Protein AF-A0A9W4MKV6-F1 (afdb_monomer_lite)

Radius of gyration: 19.03 Å; chains: 1; bounding box: 41×44×47 Å

InterPro domains:
  IPR013126 Heat shock protein 70 family [PF00012] (89-182)
  IPR043129 ATPase, nucleotide binding domain [SSF53067] (17-159)

Sequence (195 aa):
MIRTRTRHSHQEPAGTSEKVPTLLSYRGSKLAWGHQVDHSGERPDTTIEGVKLLLDPSQTYRFKPARDAERLLQELNKTPVQAVGDFLERLVAHLMEILNRRFSTALQSMELQYILTVPAVWSDKAKDATMRAAHLANIPPSALTLLSEPEAAAIYAIHTVQPNSIKLNDCLIVCDAGGGTVVSYTCTPQGLMSV

Secondary structure (DSSP, 8-state):
-----------------S----EEEEETTEEEEGGGS--SSS-GGGEEE-GGGGG-TTS----HHHHHHHHHHHHTT--HHHHHHHHHHHHHHHHHHHHHHHHGGGGGGPPP-EEEEE-TT--HHHHHHHHHHHHHTT--GGGEEEEEHHHHHHHHIIIIISTTTSPTTPPEEEEEE-SS-EEEEEE--------

Foldseek 3Di:
DDDDDDDDDDDDDPDDDPDFAQKWFDDPPDIDGTPRDDPPPPPPLRMQHPLLVQLAPVDDFPDVSNVSNVVNCVVVVHGSLQSLLVRLLVVVVVVVVVCCVVQPPNVVVDDAAEEAEDAPPGDPSSVVSNLSSNVSSVDDPVRYDYDYPQVVVVVCCDVPVDDPPADQQDKDWDWDDDPGDTDIDIDGDHPDPDD

Organism: Penicillium olsonii (NCBI:txid99116)

Structure (mmCIF, N/CA/C/O backbone):
data_AF-A0A9W4MKV6-F1
#
_entry.id   AF-A0A9W4MKV6-F1
#
loop_
_atom_site.group_PDB
_atom_site.id
_atom_site.type_symbol
_atom_site.label_atom_id
_atom_site.label_alt_id
_atom_site.label_comp_id
_atom_site.label_asym_id
_atom_site.label_entity_id
_atom_site.label_seq_id
_atom_site.pdbx_PDB_ins_code
_atom_site.Cartn_x
_atom_site.Cartn_y
_atom_site.Cartn_z
_atom_site.occupancy
_atom_site.B_iso_or_equiv
_atom_site.auth_seq_id
_atom_site.auth_comp_id
_atom_site.auth_asym_id
_atom_site.auth_atom_id
_atom_site.pdbx_PDB_model_num
ATOM 1 N N . MET A 1 1 ? 17.857 7.814 -2.552 1.00 23.11 1 MET A N 1
ATOM 2 C CA . MET A 1 1 ? 18.394 9.156 -2.225 1.00 23.11 1 MET A CA 1
ATOM 3 C C . MET A 1 1 ? 17.890 9.554 -0.841 1.00 23.11 1 MET A C 1
ATOM 5 O O . MET A 1 1 ? 16.693 9.762 -0.678 1.00 23.11 1 MET A O 1
ATOM 9 N N . ILE A 1 2 ? 18.765 9.552 0.167 1.00 20.12 2 ILE A N 1
ATOM 10 C CA . ILE A 1 2 ? 18.427 9.952 1.542 1.00 20.12 2 ILE A CA 1
ATOM 11 C C . ILE A 1 2 ? 18.612 11.467 1.633 1.00 20.12 2 ILE A C 1
ATOM 13 O O . ILE A 1 2 ? 19.698 11.969 1.355 1.00 20.12 2 ILE A O 1
ATOM 17 N N . ARG A 1 3 ? 17.560 12.196 2.010 1.00 21.67 3 ARG A N 1
ATOM 18 C CA . ARG A 1 3 ? 17.649 13.605 2.405 1.00 21.67 3 ARG A CA 1
ATOM 19 C C . ARG A 1 3 ? 17.204 13.690 3.859 1.00 21.67 3 ARG A C 1
ATOM 21 O O . ARG A 1 3 ? 16.027 13.521 4.159 1.00 21.67 3 ARG A O 1
ATOM 28 N N . THR A 1 4 ? 18.150 13.907 4.762 1.00 27.00 4 THR A N 1
ATOM 29 C CA . THR A 1 4 ? 17.871 14.305 6.141 1.00 27.00 4 THR A CA 1
ATOM 30 C C . THR A 1 4 ? 17.501 15.789 6.125 1.00 27.00 4 THR A C 1
ATOM 32 O O . THR A 1 4 ? 18.271 16.618 5.645 1.00 27.00 4 THR A O 1
ATOM 35 N N . ARG A 1 5 ? 16.292 16.147 6.581 1.00 30.77 5 ARG A N 1
ATOM 36 C CA . ARG A 1 5 ? 15.890 17.556 6.736 1.00 30.77 5 ARG A CA 1
ATOM 37 C C . ARG A 1 5 ? 16.206 17.986 8.168 1.00 30.77 5 ARG A C 1
ATOM 39 O O . ARG A 1 5 ? 15.580 17.515 9.115 1.00 30.77 5 ARG A O 1
ATOM 46 N N . THR A 1 6 ? 17.193 18.860 8.318 1.00 30.66 6 THR A N 1
ATOM 47 C CA . THR A 1 6 ? 17.483 19.596 9.552 1.00 30.66 6 THR A CA 1
ATOM 48 C C . THR A 1 6 ? 16.321 20.553 9.836 1.00 30.66 6 THR A C 1
ATOM 50 O O . THR A 1 6 ? 15.865 21.259 8.935 1.00 30.66 6 THR A O 1
ATOM 53 N N . ARG A 1 7 ? 15.797 20.552 11.069 1.00 37.09 7 ARG A N 1
ATOM 54 C CA . ARG A 1 7 ? 14.697 21.433 11.492 1.00 37.09 7 ARG A CA 1
ATOM 55 C C . ARG A 1 7 ? 15.172 22.887 11.538 1.00 37.09 7 ARG A C 1
ATOM 57 O O . ARG A 1 7 ? 16.002 23.220 12.376 1.00 37.09 7 ARG A O 1
ATOM 64 N N . HIS A 1 8 ? 14.558 23.750 10.735 1.00 31.11 8 HIS A N 1
ATOM 65 C CA . HIS A 1 8 ? 14.429 25.168 11.057 1.00 31.11 8 HIS A CA 1
ATOM 66 C C . HIS A 1 8 ? 12.954 25.561 11.001 1.00 31.11 8 HIS A C 1
ATOM 68 O O . HIS A 1 8 ? 12.226 25.203 10.078 1.00 31.11 8 HIS A O 1
ATOM 74 N N . SER A 1 9 ? 12.524 26.243 12.057 1.00 39.22 9 SER A N 1
ATOM 75 C CA . SER A 1 9 ? 11.187 26.773 12.283 1.00 39.22 9 SER A CA 1
ATOM 76 C C . SER A 1 9 ? 10.898 27.921 11.318 1.00 39.22 9 SER A C 1
ATOM 78 O O . SER A 1 9 ? 11.164 29.078 11.626 1.00 39.22 9 SER A O 1
ATOM 80 N N . HIS A 1 10 ? 10.342 27.592 10.159 1.00 30.44 10 HIS A N 1
ATOM 81 C CA . HIS A 1 10 ? 9.557 28.509 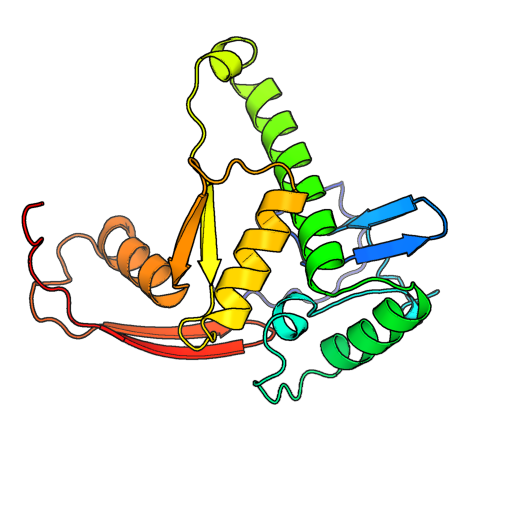9.345 1.00 30.44 10 HIS A CA 1
ATOM 82 C C . HIS A 1 10 ? 8.343 27.745 8.825 1.00 30.44 10 HIS A C 1
ATOM 84 O O . HIS A 1 10 ? 8.465 26.634 8.311 1.00 30.44 10 HIS A O 1
ATOM 90 N N . GLN A 1 11 ? 7.162 28.326 9.024 1.00 39.03 11 GLN A N 1
ATOM 91 C CA . GLN A 1 11 ? 5.905 27.807 8.509 1.00 39.03 11 GLN A CA 1
ATOM 92 C C . GLN A 1 11 ? 5.936 27.961 6.987 1.00 39.03 11 GLN A C 1
ATOM 94 O O . GLN A 1 11 ? 5.735 29.054 6.461 1.00 39.03 11 GLN A O 1
ATOM 99 N N . GLU A 1 12 ? 6.304 26.887 6.290 1.00 35.66 12 GLU A N 1
ATOM 100 C CA . GLU A 1 12 ? 6.308 26.863 4.832 1.00 35.66 12 GLU A CA 1
ATOM 101 C C . GLU A 1 12 ? 4.869 26.858 4.293 1.00 35.66 12 GLU A C 1
ATOM 103 O O . GLU A 1 12 ? 3.983 26.252 4.908 1.00 35.66 12 GLU A O 1
ATOM 108 N N . PRO A 1 13 ? 4.614 27.517 3.146 1.00 38.91 13 PRO A N 1
ATOM 109 C CA . PRO A 1 13 ? 3.345 27.375 2.438 1.00 38.91 13 PRO A CA 1
ATOM 110 C C . PRO A 1 13 ? 3.094 25.895 2.121 1.00 38.91 13 PRO A C 1
ATOM 112 O O . PRO A 1 13 ? 4.041 25.116 2.043 1.00 38.91 13 PRO A O 1
ATOM 115 N N . ALA A 1 14 ? 1.826 25.505 1.945 1.00 50.81 14 ALA A N 1
ATOM 116 C CA . ALA A 1 14 ? 1.421 24.127 1.663 1.00 50.81 14 ALA A CA 1
ATOM 117 C C . ALA A 1 14 ? 2.166 23.565 0.434 1.00 50.81 14 ALA A C 1
ATOM 119 O O . ALA A 1 14 ? 1.757 23.759 -0.709 1.00 50.81 14 ALA A O 1
ATOM 120 N N . GLY A 1 15 ? 3.301 22.914 0.682 1.00 52.44 15 GLY A N 1
ATOM 121 C CA . GLY A 1 15 ? 4.168 22.366 -0.346 1.00 52.44 15 GLY A CA 1
ATOM 122 C C . GLY A 1 15 ? 3.591 21.072 -0.900 1.00 52.44 15 GLY A C 1
ATOM 123 O O . GLY A 1 15 ? 3.076 20.234 -0.162 1.00 52.44 15 GLY A O 1
ATOM 124 N N . THR A 1 16 ? 3.700 20.883 -2.210 1.00 63.88 16 THR A N 1
ATOM 125 C CA . THR A 1 16 ? 3.458 19.583 -2.837 1.00 63.88 16 THR A CA 1
ATOM 126 C C . THR A 1 16 ? 4.647 18.669 -2.544 1.00 63.88 16 THR A C 1
ATOM 128 O O . THR A 1 16 ? 5.782 19.016 -2.869 1.00 63.88 16 THR A O 1
ATOM 131 N N . SER A 1 17 ? 4.404 17.511 -1.932 1.00 79.75 17 SER A N 1
ATOM 132 C CA . SER A 1 17 ? 5.420 16.476 -1.703 1.00 79.75 17 SER A CA 1
ATOM 133 C C . SER A 1 17 ? 5.192 15.309 -2.659 1.00 79.75 17 SER A C 1
ATOM 135 O O . SER A 1 17 ? 4.063 14.847 -2.804 1.00 79.75 17 SER A O 1
ATOM 137 N N . GLU A 1 18 ? 6.263 14.789 -3.260 1.00 83.38 18 GLU A N 1
ATOM 138 C CA . GLU A 1 18 ? 6.226 13.559 -4.072 1.00 83.38 18 GLU A CA 1
ATOM 139 C C . GLU A 1 18 ? 5.911 12.309 -3.235 1.00 83.38 18 GLU A C 1
ATOM 141 O O . GLU A 1 18 ? 5.535 11.270 -3.770 1.00 83.38 18 GLU A O 1
ATOM 146 N N . LYS A 1 19 ? 6.079 12.394 -1.909 1.00 87.44 19 LYS A N 1
ATOM 147 C CA . LYS A 1 19 ? 5.833 11.298 -0.969 1.00 87.44 19 LYS A CA 1
ATOM 148 C C . LYS A 1 19 ? 4.750 11.682 0.018 1.00 87.44 19 LYS A C 1
ATOM 150 O O . LYS A 1 19 ? 4.808 12.761 0.602 1.00 87.44 19 LYS A O 1
ATOM 155 N N . VAL A 1 20 ? 3.828 10.760 0.263 1.00 91.56 20 VAL A N 1
ATOM 156 C CA . VAL A 1 20 ? 2.848 10.848 1.347 1.00 91.56 20 VAL A CA 1
ATOM 157 C C . VAL A 1 20 ? 3.240 9.865 2.455 1.00 91.56 20 VAL A C 1
ATOM 159 O O . VAL A 1 20 ? 3.530 8.706 2.152 1.00 91.56 20 VAL A O 1
ATOM 162 N N . PRO A 1 21 ? 3.303 10.286 3.729 1.00 92.19 21 PRO A N 1
ATOM 163 C CA . PRO A 1 21 ? 3.583 9.357 4.814 1.00 92.19 21 PRO A CA 1
ATOM 164 C C . PRO A 1 21 ? 2.398 8.398 5.006 1.00 92.19 21 PRO A C 1
ATOM 166 O O . PRO A 1 21 ? 1.239 8.801 4.925 1.00 92.19 21 PRO A O 1
ATOM 169 N N . THR A 1 22 ? 2.668 7.118 5.260 1.00 93.19 22 THR A N 1
ATOM 170 C CA . THR A 1 22 ? 1.616 6.109 5.473 1.00 93.19 22 THR A CA 1
ATOM 171 C C . THR A 1 22 ? 1.100 6.176 6.905 1.00 93.19 22 THR A C 1
ATOM 173 O O . THR A 1 22 ? 1.481 5.379 7.762 1.00 93.19 22 THR A O 1
ATOM 176 N N . LEU A 1 23 ? 0.259 7.175 7.156 1.00 94.12 23 LEU A N 1
ATOM 177 C CA . LEU A 1 23 ? -0.271 7.500 8.473 1.00 94.12 23 LEU A CA 1
ATOM 178 C C . LEU A 1 23 ? -1.780 7.656 8.433 1.00 94.12 23 LEU A C 1
ATOM 180 O O . LEU A 1 23 ? -2.328 8.173 7.454 1.00 94.12 23 LEU A O 1
ATOM 184 N N . LEU A 1 24 ? -2.422 7.261 9.529 1.00 94.81 24 LEU A N 1
ATOM 185 C CA . LEU A 1 24 ? -3.852 7.428 9.760 1.00 94.81 24 LEU A CA 1
ATOM 186 C C . LEU A 1 24 ? -4.096 7.940 11.180 1.00 94.81 24 LEU A C 1
ATOM 188 O O . LEU A 1 24 ? -3.362 7.605 12.107 1.00 94.81 24 LEU A O 1
ATOM 192 N N . SER A 1 25 ? -5.163 8.708 11.361 1.00 93.62 25 SER A N 1
ATOM 193 C CA . SER A 1 25 ? -5.712 9.029 12.678 1.00 93.62 25 SER A CA 1
ATOM 194 C C . SER A 1 25 ? -7.232 9.057 12.592 1.00 93.62 25 SER A C 1
ATOM 196 O O . SER A 1 25 ? -7.805 9.683 11.695 1.00 93.62 25 SER A O 1
ATOM 198 N N . TYR A 1 26 ? -7.881 8.366 13.525 1.00 91.94 26 TYR A N 1
ATOM 199 C CA . TYR A 1 26 ? -9.334 8.289 13.623 1.00 91.94 26 TYR A CA 1
ATOM 200 C C . TYR A 1 26 ? -9.799 9.151 14.796 1.00 91.94 26 TYR A C 1
ATOM 202 O O . TYR A 1 26 ? -9.405 8.924 15.940 1.00 91.94 26 TYR A O 1
ATOM 210 N N . ARG A 1 27 ? -10.642 10.151 14.523 1.00 86.00 27 ARG A N 1
ATOM 211 C CA . ARG A 1 27 ? -11.252 11.015 15.546 1.00 86.00 27 ARG A CA 1
ATOM 212 C C . ARG A 1 27 ? -12.762 11.050 15.347 1.00 86.00 27 ARG A C 1
ATOM 214 O O . ARG A 1 27 ? -13.281 11.811 14.528 1.00 86.00 27 ARG A O 1
ATOM 221 N N . GLY A 1 28 ? -13.471 10.207 16.098 1.00 82.62 28 GLY A N 1
ATOM 222 C CA . GLY A 1 28 ? -14.897 9.971 15.874 1.00 82.62 28 GLY A CA 1
ATOM 223 C C . GLY A 1 28 ? -15.125 9.415 14.467 1.00 82.62 28 GLY A C 1
ATOM 224 O O . GLY A 1 28 ? -14.501 8.431 14.086 1.00 82.62 28 GLY A O 1
ATOM 225 N N . SER A 1 29 ? -15.969 10.074 13.673 1.00 81.50 29 SER A N 1
ATOM 226 C CA . SER A 1 29 ? -16.215 9.714 12.267 1.00 81.50 29 SER A CA 1
ATOM 227 C C . SER A 1 29 ? -15.204 10.303 11.276 1.00 81.50 29 SER A C 1
ATOM 229 O O . SER A 1 29 ? -15.282 10.022 10.080 1.00 81.50 29 SER A O 1
ATOM 231 N N . LYS A 1 30 ? -14.271 11.147 11.732 1.00 89.31 30 LYS A N 1
ATOM 232 C CA . LYS A 1 30 ? -13.292 11.801 10.858 1.00 89.31 30 LYS A CA 1
ATOM 233 C C . LYS A 1 30 ? -12.022 10.967 10.761 1.00 89.31 30 LYS A C 1
ATOM 235 O O . LYS A 1 30 ? -11.410 10.637 11.775 1.00 89.31 30 LYS A O 1
ATOM 240 N N . LEU A 1 31 ? -11.610 10.703 9.525 1.00 93.19 31 LEU A N 1
ATOM 241 C CA . LEU A 1 31 ? -10.330 10.091 9.193 1.00 93.19 31 LEU A CA 1
ATOM 242 C C . LEU A 1 31 ? -9.376 11.163 8.658 1.00 93.19 31 LEU A C 1
ATOM 244 O O . LEU A 1 31 ? -9.672 11.791 7.640 1.00 93.19 31 LEU A O 1
ATOM 248 N N . ALA A 1 32 ? -8.235 11.333 9.322 1.00 93.94 32 ALA A N 1
ATOM 249 C CA . ALA A 1 32 ? -7.085 12.063 8.796 1.00 93.94 32 ALA A CA 1
ATOM 250 C C . ALA A 1 32 ? -6.056 11.064 8.248 1.00 93.94 32 ALA A C 1
ATOM 252 O O . ALA A 1 32 ? -5.847 10.003 8.840 1.00 93.94 32 ALA A O 1
ATOM 253 N N . TRP A 1 33 ? -5.412 11.399 7.131 1.00 94.94 33 TRP A N 1
ATOM 254 C CA . TRP A 1 33 ? -4.431 10.538 6.467 1.00 94.94 33 TRP A CA 1
ATOM 255 C C . TRP A 1 33 ? -3.243 11.348 5.942 1.00 94.94 33 TRP A C 1
ATOM 257 O O . TRP A 1 33 ? -3.358 12.547 5.666 1.00 94.94 33 TRP A O 1
ATOM 267 N N . GLY A 1 34 ? -2.091 10.700 5.791 1.00 93.25 34 GLY A N 1
ATOM 268 C CA . GLY A 1 34 ? -0.907 11.349 5.234 1.00 93.25 34 GLY A CA 1
ATOM 269 C C . GLY A 1 34 ? -0.510 12.608 6.006 1.00 93.25 34 GLY A C 1
ATOM 270 O O . GLY A 1 34 ? -0.467 12.605 7.232 1.00 93.25 34 GLY A O 1
ATOM 271 N N . HIS A 1 35 ? -0.266 13.707 5.291 1.00 91.25 35 HIS A N 1
ATOM 272 C CA . HIS A 1 35 ? 0.112 14.995 5.891 1.00 91.25 35 HIS A CA 1
ATOM 273 C C . HIS A 1 35 ? -1.007 15.676 6.697 1.00 91.25 35 HIS A C 1
ATOM 275 O O . HIS A 1 35 ? -0.753 16.690 7.338 1.00 91.25 35 HIS A O 1
ATOM 281 N N . GLN A 1 36 ? -2.241 15.162 6.652 1.00 91.38 36 GLN A N 1
ATOM 282 C CA . GLN A 1 36 ? -3.343 15.678 7.470 1.00 91.38 36 GLN A CA 1
ATOM 283 C C . GLN A 1 36 ? -3.263 15.185 8.917 1.00 91.38 36 GLN A C 1
ATOM 285 O O . GLN A 1 36 ? -3.951 15.720 9.786 1.00 91.38 36 GLN A O 1
ATOM 290 N N . VAL A 1 37 ? -2.477 14.134 9.171 1.00 89.56 37 VAL A N 1
ATOM 291 C CA . VAL A 1 37 ? -2.268 13.616 10.519 1.00 89.56 37 VAL A CA 1
ATOM 292 C C . VAL A 1 37 ? -1.377 14.589 11.277 1.00 89.56 37 VAL A C 1
ATOM 294 O O . VAL A 1 37 ? -0.274 14.922 10.846 1.00 89.56 37 VAL A O 1
ATOM 297 N N . ASP A 1 38 ? -1.881 15.061 12.411 1.00 78.38 38 ASP A N 1
ATOM 298 C CA . ASP A 1 38 ? -1.157 15.999 13.249 1.00 78.38 38 ASP A CA 1
ATOM 299 C C . ASP A 1 38 ? 0.009 15.305 13.966 1.00 78.38 38 ASP A C 1
ATOM 301 O O . ASP A 1 38 ? -0.166 14.356 14.732 1.00 78.38 38 ASP A O 1
ATOM 305 N N . HIS A 1 39 ? 1.212 15.809 13.704 1.00 66.50 39 HIS A N 1
ATOM 306 C CA . HIS A 1 39 ? 2.461 15.368 14.316 1.00 66.50 39 HIS A CA 1
ATOM 307 C C . HIS A 1 39 ? 2.925 16.269 15.459 1.00 66.50 39 HIS A C 1
ATOM 309 O O . HIS A 1 39 ? 3.927 15.967 16.114 1.00 66.50 39 HIS A O 1
ATOM 315 N N . SER A 1 40 ? 2.238 17.388 15.690 1.00 57.69 40 SER A N 1
ATOM 316 C CA . SER A 1 40 ? 2.614 18.413 16.656 1.00 57.69 40 SER A CA 1
ATOM 317 C C . SER A 1 40 ? 2.206 18.037 18.085 1.00 57.69 40 SER A C 1
ATOM 319 O O . SER A 1 40 ? 1.555 18.788 18.786 1.00 57.69 40 SER A O 1
ATOM 321 N N . GLY A 1 41 ? 2.628 16.857 18.545 1.00 49.41 41 GLY A N 1
ATOM 322 C CA . GLY A 1 41 ? 2.871 16.553 19.962 1.00 49.41 41 GLY A CA 1
ATOM 323 C C . GLY A 1 41 ? 1.692 16.530 20.945 1.00 49.41 41 GLY A C 1
ATOM 324 O O . GLY A 1 41 ? 1.864 15.953 22.014 1.00 49.41 41 GLY A O 1
ATOM 325 N N . GLU A 1 42 ? 0.516 17.076 20.632 1.00 52.81 42 GLU A N 1
ATOM 326 C CA . GLU A 1 42 ? -0.579 17.138 21.607 1.00 52.81 42 GLU A CA 1
ATOM 327 C C . GLU A 1 42 ? -1.264 15.780 21.803 1.00 52.81 42 GLU A C 1
ATOM 329 O O . GLU A 1 42 ? -1.733 15.510 22.907 1.00 52.81 42 GLU A O 1
ATOM 334 N N . ARG A 1 43 ? -1.295 14.910 20.775 1.00 56.28 43 ARG A N 1
ATOM 335 C CA . ARG A 1 43 ? -1.866 13.541 20.843 1.00 56.28 43 ARG A CA 1
ATOM 336 C C . ARG A 1 43 ? -1.212 12.527 19.884 1.00 56.28 43 ARG A C 1
ATOM 338 O O . ARG A 1 43 ? -1.883 12.005 18.987 1.00 56.28 43 ARG A O 1
ATOM 345 N N . PRO A 1 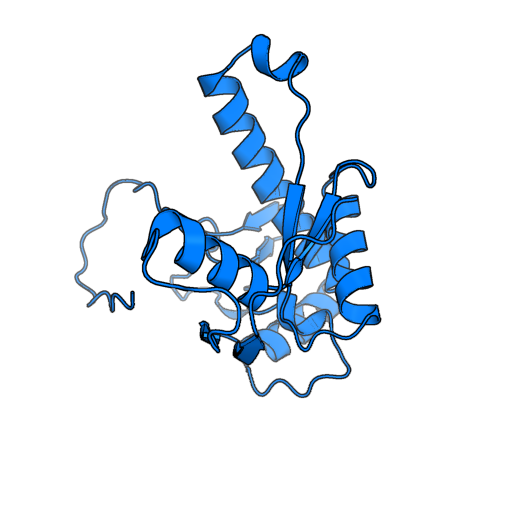44 ? 0.092 12.224 20.042 1.00 59.22 44 PRO A N 1
ATOM 346 C CA . PRO A 1 44 ? 0.759 11.159 19.284 1.00 59.22 44 PRO A CA 1
ATOM 347 C C . PRO A 1 44 ? 0.182 9.756 19.563 1.00 59.22 44 PRO A C 1
ATOM 349 O O . PRO A 1 44 ? 0.489 8.814 18.841 1.00 59.22 44 PRO A O 1
ATOM 352 N N . ASP A 1 45 ? -0.673 9.615 20.579 1.00 64.62 45 ASP A N 1
ATOM 353 C CA . ASP A 1 45 ? -1.327 8.378 21.012 1.00 64.62 45 ASP A CA 1
ATOM 354 C C . ASP A 1 45 ? -2.471 7.907 20.103 1.00 64.62 45 ASP A C 1
ATOM 356 O O . ASP A 1 45 ? -2.942 6.792 20.281 1.00 64.62 45 ASP A O 1
ATOM 360 N N . THR A 1 46 ?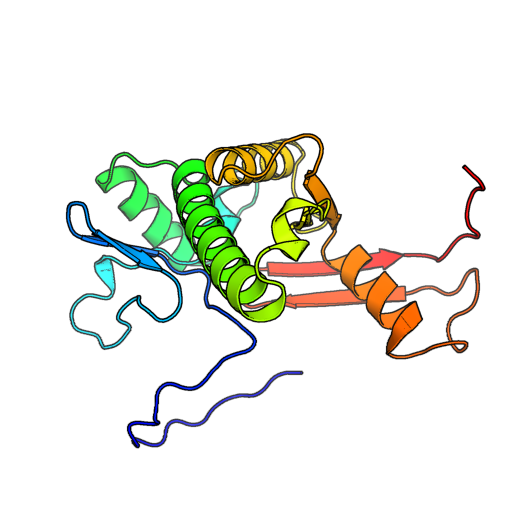 -2.905 8.706 19.125 1.00 80.44 46 THR A N 1
ATOM 361 C CA . THR A 1 46 ? -3.983 8.331 18.181 1.00 80.44 46 THR A CA 1
ATOM 362 C C . THR A 1 46 ? -3.492 8.071 16.756 1.00 80.44 46 THR A C 1
ATOM 364 O O . THR A 1 46 ? -4.299 7.864 15.844 1.00 80.44 46 THR A O 1
ATOM 367 N N . THR A 1 47 ? -2.175 8.109 16.548 1.00 90.50 47 THR A N 1
ATOM 368 C CA . THR A 1 47 ? -1.558 7.942 15.232 1.00 90.50 47 THR A CA 1
ATOM 369 C C . THR A 1 47 ? -1.283 6.472 14.950 1.00 90.50 47 THR A C 1
ATOM 371 O O . THR A 1 47 ? -0.608 5.785 15.712 1.00 90.50 47 THR A O 1
ATOM 374 N N . ILE A 1 48 ? -1.779 6.003 13.811 1.00 92.75 48 ILE A N 1
ATOM 375 C CA . ILE A 1 48 ? -1.522 4.669 13.277 1.00 92.75 48 ILE A CA 1
ATOM 376 C C . ILE A 1 48 ? -0.415 4.784 12.234 1.00 92.75 48 ILE A C 1
ATOM 378 O O . ILE A 1 48 ? -0.592 5.400 11.181 1.00 92.75 48 ILE A O 1
ATOM 382 N N . GLU A 1 49 ? 0.722 4.170 12.542 1.00 92.12 49 GLU A N 1
ATOM 383 C CA . GLU A 1 49 ? 1.926 4.131 11.715 1.00 92.12 49 GLU A CA 1
ATOM 384 C C . GLU A 1 49 ? 2.389 2.680 11.538 1.00 92.12 49 GLU A C 1
ATOM 386 O O . GLU A 1 49 ? 2.202 1.835 12.410 1.00 92.12 49 GLU A O 1
ATOM 391 N N . GLY A 1 50 ? 2.994 2.364 10.391 1.00 90.25 50 GLY A N 1
ATOM 392 C CA . GLY A 1 50 ? 3.529 1.022 10.142 1.00 90.25 50 GLY A CA 1
ATOM 393 C C . GLY A 1 50 ? 2.454 -0.049 9.932 1.00 90.25 50 GLY A C 1
ATOM 394 O O . GLY A 1 50 ? 2.761 -1.236 9.982 1.00 90.25 50 GLY A O 1
ATOM 395 N N . VAL A 1 51 ? 1.208 0.346 9.648 1.00 92.25 51 VAL A N 1
ATOM 396 C CA . VAL A 1 51 ? 0.065 -0.571 9.485 1.00 92.25 51 VAL A CA 1
ATOM 397 C C . VAL A 1 51 ? 0.261 -1.613 8.373 1.00 92.25 51 VAL A C 1
ATOM 399 O O . VAL A 1 51 ? -0.253 -2.721 8.482 1.00 92.25 51 VAL A O 1
ATOM 402 N N . LYS A 1 52 ? 1.073 -1.313 7.344 1.00 91.06 52 LYS A N 1
ATOM 403 C CA . LYS A 1 52 ? 1.466 -2.276 6.294 1.00 91.06 52 LYS A CA 1
ATOM 404 C C . LYS A 1 52 ? 2.156 -3.515 6.884 1.00 91.06 52 LYS A C 1
ATOM 406 O O . LYS A 1 52 ? 1.942 -4.617 6.392 1.00 91.06 52 LYS A O 1
ATOM 411 N N . LEU A 1 53 ? 2.939 -3.353 7.955 1.00 90.62 53 LEU A N 1
ATOM 412 C CA . LEU A 1 53 ? 3.627 -4.463 8.624 1.00 90.62 53 LEU A CA 1
ATOM 413 C C . LEU A 1 53 ? 2.636 -5.408 9.320 1.00 90.62 53 LEU A C 1
ATOM 415 O O . LEU A 1 53 ? 2.890 -6.598 9.432 1.00 90.62 53 LEU A O 1
ATOM 419 N N . LEU A 1 54 ? 1.465 -4.911 9.720 1.00 92.12 54 LEU A N 1
ATOM 420 C CA . LEU A 1 54 ? 0.432 -5.715 10.376 1.00 92.12 54 LEU A CA 1
ATOM 421 C C . LEU A 1 54 ? -0.362 -6.606 9.401 1.00 92.12 54 LEU A C 1
ATOM 423 O O . LEU A 1 54 ? -1.217 -7.377 9.834 1.00 92.12 54 LEU A O 1
ATOM 427 N N . LEU A 1 55 ? -0.105 -6.513 8.090 1.00 93.81 55 LEU A N 1
ATOM 428 C CA . LEU A 1 55 ? -0.718 -7.397 7.091 1.00 93.81 55 LEU A CA 1
ATOM 429 C C . LEU A 1 55 ? -0.094 -8.800 7.074 1.00 93.81 55 LEU A C 1
ATOM 431 O O . LEU A 1 55 ? -0.741 -9.739 6.607 1.00 93.81 55 LEU A O 1
ATOM 435 N N . ASP A 1 56 ? 1.126 -8.953 7.601 1.00 90.75 56 ASP A N 1
ATOM 436 C CA . ASP A 1 56 ? 1.809 -10.241 7.717 1.00 90.75 56 ASP A CA 1
ATOM 437 C C . ASP A 1 56 ? 2.107 -10.589 9.187 1.00 90.75 56 ASP A C 1
ATOM 439 O O . ASP A 1 56 ? 3.184 -10.279 9.696 1.00 90.75 56 ASP A O 1
ATOM 443 N N . PRO A 1 57 ? 1.184 -11.259 9.899 1.00 79.75 57 PRO A N 1
ATOM 444 C CA . PRO A 1 57 ? 1.393 -11.609 11.303 1.00 79.75 57 PRO A CA 1
ATOM 445 C C . PRO A 1 57 ? 2.452 -12.704 11.502 1.00 79.75 57 PRO A C 1
ATOM 447 O O . PRO A 1 57 ? 2.849 -12.958 12.636 1.00 79.75 57 PRO A O 1
ATOM 450 N N . SER A 1 58 ? 2.899 -13.379 10.433 1.00 80.38 58 SER A N 1
ATOM 451 C CA . SER A 1 58 ? 3.961 -14.390 10.529 1.00 80.38 58 SER A CA 1
ATOM 452 C C . SER A 1 58 ? 5.351 -13.768 10.697 1.00 80.38 58 SER A C 1
ATOM 454 O O . SER A 1 58 ? 6.298 -14.445 11.097 1.00 80.38 58 SER A O 1
ATOM 456 N N . GLN A 1 59 ? 5.473 -12.471 10.418 1.00 75.31 59 GLN A N 1
ATOM 457 C CA . GLN A 1 59 ? 6.727 -11.741 10.455 1.00 75.31 59 GLN A CA 1
ATOM 458 C C . GLN A 1 59 ? 6.909 -11.061 11.815 1.00 75.31 59 GLN A C 1
ATOM 460 O O . GLN A 1 59 ? 6.059 -10.313 12.298 1.00 75.31 59 GLN A O 1
ATOM 465 N N . THR A 1 60 ? 8.059 -11.290 12.448 1.00 68.19 60 THR A N 1
ATOM 466 C CA . THR A 1 60 ? 8.388 -10.652 13.725 1.00 68.19 60 THR A CA 1
ATOM 467 C C . THR A 1 60 ? 8.978 -9.265 13.481 1.00 68.19 60 THR A C 1
ATOM 469 O O . THR A 1 60 ? 10.196 -9.105 13.362 1.00 68.19 60 THR A O 1
ATOM 472 N N . TYR A 1 61 ? 8.136 -8.237 13.413 1.00 68.19 61 TYR A N 1
ATOM 473 C CA . TYR A 1 61 ? 8.611 -6.861 13.277 1.00 68.19 61 TYR A CA 1
ATOM 474 C C . TYR A 1 61 ? 8.971 -6.260 14.643 1.00 68.19 61 TYR A C 1
ATOM 476 O O . TYR A 1 61 ? 8.148 -6.189 15.553 1.00 68.19 61 TYR A O 1
ATOM 484 N N . ARG A 1 62 ? 10.202 -5.751 14.789 1.00 69.88 62 ARG A N 1
ATOM 485 C CA . ARG A 1 62 ? 10.644 -4.996 15.985 1.00 69.88 62 ARG A CA 1
ATOM 486 C C . ARG A 1 62 ? 10.307 -3.500 15.912 1.00 69.88 62 ARG A C 1
ATOM 488 O O . ARG A 1 62 ? 10.877 -2.694 16.642 1.00 69.88 62 ARG A O 1
ATOM 495 N N . PHE A 1 63 ? 9.393 -3.117 15.025 1.00 80.12 63 PHE A N 1
ATOM 496 C CA . PHE A 1 63 ? 9.025 -1.725 14.804 1.00 80.12 63 PHE A CA 1
ATOM 497 C C . PHE A 1 63 ? 7.948 -1.296 15.808 1.00 80.12 63 PHE A C 1
ATOM 499 O O . PHE A 1 63 ? 6.784 -1.675 15.683 1.00 80.12 63 PHE A O 1
ATOM 506 N N . LYS A 1 64 ? 8.341 -0.521 16.830 1.00 83.44 64 LYS A N 1
ATOM 507 C CA . LYS A 1 64 ? 7.437 -0.078 17.908 1.00 83.44 64 LYS A CA 1
ATOM 508 C C . LYS A 1 64 ? 6.152 0.594 17.385 1.00 83.44 64 LYS A C 1
ATOM 510 O O . LYS A 1 64 ? 5.094 0.206 17.878 1.00 83.44 64 LYS A O 1
ATOM 515 N N . PRO A 1 65 ? 6.191 1.505 16.390 1.00 87.00 65 PRO A N 1
ATOM 516 C CA . PRO A 1 65 ? 4.972 2.165 15.922 1.00 87.00 65 PRO A CA 1
ATOM 517 C C . PRO A 1 65 ? 3.917 1.198 15.369 1.00 87.00 65 PRO A C 1
ATOM 519 O O . PRO A 1 65 ? 2.738 1.387 15.638 1.00 87.00 65 PRO A O 1
ATOM 522 N N . ALA A 1 66 ? 4.319 0.107 14.702 1.00 87.50 66 ALA A N 1
ATOM 523 C CA . ALA A 1 66 ? 3.366 -0.905 14.235 1.00 87.50 66 ALA A CA 1
ATOM 524 C C . ALA A 1 66 ? 2.671 -1.632 15.399 1.00 87.50 66 ALA A C 1
ATOM 526 O O . ALA A 1 66 ? 1.473 -1.888 15.337 1.00 87.50 66 ALA A O 1
ATOM 527 N N . ARG A 1 67 ? 3.389 -1.914 16.493 1.00 86.94 67 ARG A N 1
ATOM 528 C CA . ARG A 1 67 ? 2.789 -2.511 17.700 1.00 86.94 67 ARG A CA 1
ATOM 529 C C . ARG A 1 67 ? 1.812 -1.563 18.390 1.00 86.94 67 ARG A C 1
ATOM 531 O O . ARG A 1 67 ? 0.761 -1.994 18.855 1.00 86.94 67 ARG A O 1
ATOM 538 N N . ASP A 1 68 ? 2.158 -0.279 18.467 1.00 89.25 68 ASP A N 1
ATOM 539 C CA . ASP A 1 68 ? 1.256 0.731 19.023 1.00 89.25 68 ASP A CA 1
ATOM 540 C C . ASP A 1 68 ? -0.002 0.859 18.145 1.00 89.25 68 ASP A C 1
ATOM 542 O O . ASP A 1 68 ? -1.115 0.878 18.667 1.00 89.25 68 ASP A O 1
ATOM 546 N N . ALA A 1 69 ? 0.170 0.856 16.819 1.00 91.00 69 ALA A N 1
ATOM 547 C CA . ALA A 1 69 ? -0.922 0.861 15.853 1.00 91.00 69 ALA A CA 1
ATOM 548 C C . ALA A 1 69 ? -1.845 -0.358 15.992 1.00 91.00 69 ALA A C 1
ATOM 550 O O . ALA A 1 69 ? -3.060 -0.197 15.919 1.00 91.00 69 ALA A O 1
ATOM 551 N N . GLU A 1 70 ? -1.305 -1.557 16.222 1.00 91.50 70 GLU A N 1
ATOM 552 C CA . GLU A 1 70 ? -2.109 -2.767 16.437 1.00 91.50 70 GLU A CA 1
ATOM 553 C C . GLU A 1 70 ? -3.050 -2.617 17.640 1.00 91.50 70 GLU A C 1
ATOM 555 O O . GLU A 1 70 ? -4.247 -2.882 17.519 1.00 91.50 70 GLU A O 1
ATOM 560 N N . ARG A 1 71 ? -2.540 -2.113 18.772 1.00 91.44 71 ARG A N 1
ATOM 561 C CA . ARG A 1 71 ? -3.358 -1.832 19.964 1.00 91.44 71 ARG A CA 1
ATOM 562 C C . ARG A 1 71 ? -4.452 -0.802 19.669 1.00 91.44 71 ARG A C 1
ATOM 564 O O . ARG A 1 71 ? -5.605 -1.015 20.029 1.00 91.44 71 ARG A O 1
ATOM 571 N N . LEU A 1 72 ? -4.108 0.296 18.997 1.00 92.31 72 LEU A N 1
ATOM 572 C CA . LEU A 1 72 ? -5.078 1.346 18.661 1.00 92.31 72 LEU A CA 1
ATOM 573 C C . LEU A 1 72 ? -6.178 0.836 17.727 1.00 92.31 72 LEU A C 1
ATOM 575 O O . LEU A 1 72 ? -7.347 1.166 17.897 1.00 92.31 72 LEU A O 1
ATOM 579 N N . LEU A 1 73 ? -5.820 0.001 16.754 1.00 94.00 73 LEU A N 1
ATOM 580 C CA . LEU A 1 73 ? -6.782 -0.628 15.857 1.00 94.00 73 LEU A CA 1
ATOM 581 C C . LEU A 1 73 ? -7.745 -1.555 16.610 1.00 94.00 73 LEU A C 1
ATOM 583 O O . LEU A 1 73 ? -8.942 -1.533 16.326 1.00 94.00 73 LEU A O 1
ATOM 587 N N . GLN A 1 74 ? -7.261 -2.301 17.608 1.00 94.00 74 GLN A N 1
ATOM 588 C CA . GLN A 1 74 ? -8.115 -3.114 18.480 1.00 94.00 74 GLN A CA 1
ATOM 589 C C . GLN A 1 74 ? -9.103 -2.253 19.282 1.00 94.00 74 GLN A C 1
ATOM 591 O O . GLN A 1 74 ? -10.290 -2.569 19.313 1.00 94.00 74 GLN A O 1
ATOM 596 N N . GLU A 1 75 ? -8.647 -1.140 19.867 1.00 93.12 75 GLU A N 1
ATOM 597 C CA . GLU A 1 75 ? -9.506 -0.185 20.596 1.00 93.12 75 GLU A CA 1
ATOM 598 C C . GLU A 1 75 ? -10.582 0.441 19.693 1.00 93.12 75 GLU A C 1
ATOM 600 O O . GLU A 1 75 ? -11.699 0.707 20.135 1.00 93.12 75 GLU A O 1
ATOM 605 N N . LEU A 1 76 ? -10.266 0.625 18.409 1.00 92.50 76 LEU A N 1
ATOM 606 C CA . LEU A 1 76 ? -11.183 1.124 17.382 1.00 92.50 76 LEU A CA 1
ATOM 607 C C . LEU A 1 76 ? -12.059 0.027 16.748 1.00 92.50 76 LEU A C 1
ATOM 609 O O . LEU A 1 76 ? -12.846 0.333 15.851 1.00 92.50 76 LEU A O 1
ATOM 613 N N . ASN A 1 77 ? -11.922 -1.237 17.171 1.00 95.12 77 ASN A N 1
ATOM 614 C CA . ASN A 1 77 ? -12.555 -2.406 16.551 1.00 95.12 77 ASN A CA 1
ATOM 615 C C . ASN A 1 77 ? -12.340 -2.466 15.023 1.00 95.12 77 ASN A C 1
ATOM 617 O O . ASN A 1 77 ? -13.264 -2.717 14.244 1.00 95.12 77 ASN A O 1
ATOM 621 N N . LYS A 1 78 ? -11.108 -2.188 14.587 1.00 95.38 78 LYS A N 1
ATOM 622 C CA . LYS A 1 78 ? -10.717 -2.109 13.178 1.00 95.38 78 LYS A CA 1
ATOM 623 C C . LYS A 1 78 ? -9.558 -3.053 12.897 1.00 95.38 78 LYS A C 1
ATOM 625 O O . LYS A 1 78 ? -8.659 -3.233 13.709 1.00 95.38 78 LYS A O 1
ATOM 630 N N . THR A 1 79 ? -9.563 -3.668 11.725 1.00 96.94 79 THR A N 1
ATOM 631 C CA . THR A 1 79 ? -8.492 -4.575 11.292 1.00 96.94 79 THR A CA 1
ATOM 632 C C . THR A 1 79 ? -7.397 -3.821 10.528 1.00 96.94 79 THR A C 1
ATOM 634 O O . THR A 1 79 ? -7.681 -2.788 9.910 1.00 96.94 79 THR A O 1
ATOM 637 N N . PRO A 1 80 ? -6.159 -4.351 10.466 1.00 96.38 80 PRO A N 1
ATOM 638 C CA . PRO A 1 80 ? -5.112 -3.805 9.602 1.00 96.38 80 PRO A CA 1
ATOM 639 C C . PRO A 1 80 ? -5.532 -3.673 8.134 1.00 96.38 80 PRO A C 1
ATOM 641 O O . PRO A 1 80 ? -5.260 -2.653 7.509 1.00 96.38 80 PRO A O 1
ATOM 644 N N . VAL A 1 81 ? -6.259 -4.663 7.599 1.00 98.19 81 VAL A N 1
ATOM 645 C CA . VAL A 1 81 ? -6.775 -4.647 6.217 1.00 98.19 81 VAL A CA 1
ATOM 646 C C . VAL A 1 81 ? -7.727 -3.473 6.000 1.00 98.19 81 VAL A C 1
ATOM 648 O O . VAL A 1 81 ? -7.595 -2.763 5.009 1.00 98.19 81 VAL A O 1
ATOM 651 N N . GLN A 1 82 ? -8.648 -3.224 6.936 1.00 98.12 82 GLN A N 1
ATOM 652 C CA . GLN A 1 82 ? -9.544 -2.068 6.858 1.00 98.12 82 GLN A CA 1
ATOM 653 C C . GLN A 1 82 ? -8.776 -0.751 6.959 1.00 98.12 82 GLN A C 1
ATOM 655 O O . GLN A 1 82 ? -9.114 0.201 6.276 1.00 98.12 82 GLN A O 1
ATOM 660 N N . ALA A 1 83 ? -7.768 -0.651 7.824 1.00 97.44 83 ALA A N 1
ATOM 661 C CA . ALA A 1 83 ? -6.985 0.575 7.942 1.00 97.44 83 ALA A CA 1
ATOM 662 C C . ALA A 1 83 ? -6.151 0.858 6.682 1.00 97.44 83 ALA A C 1
ATOM 664 O O . ALA A 1 83 ? -6.132 1.988 6.202 1.00 97.44 83 ALA A O 1
ATOM 665 N N . VAL A 1 84 ? -5.517 -0.162 6.099 1.00 98.12 84 VAL A N 1
ATOM 666 C CA . VAL A 1 84 ? -4.832 -0.028 4.804 1.00 98.12 84 VAL A CA 1
ATOM 667 C C . VAL A 1 84 ? -5.831 0.313 3.695 1.00 98.12 84 VAL A C 1
ATOM 669 O O . VAL A 1 84 ? -5.524 1.161 2.863 1.00 98.12 84 VAL A O 1
ATOM 672 N N . GLY A 1 85 ? -7.026 -0.282 3.712 1.00 98.38 85 GLY A N 1
ATOM 673 C CA . GLY A 1 85 ? -8.098 0.028 2.766 1.00 98.38 85 GLY A CA 1
ATOM 674 C C . GLY A 1 85 ? -8.517 1.494 2.818 1.00 98.38 85 GLY A C 1
ATOM 675 O O . GLY A 1 85 ? -8.481 2.163 1.794 1.00 98.38 85 GLY A O 1
ATOM 676 N N . ASP A 1 86 ? -8.782 2.031 4.009 1.00 97.88 86 ASP A N 1
ATOM 677 C CA . ASP A 1 86 ? -9.080 3.456 4.198 1.00 97.88 86 ASP A CA 1
ATOM 678 C C . ASP A 1 86 ? -7.958 4.366 3.668 1.00 97.88 86 ASP A C 1
ATOM 680 O O . ASP A 1 86 ? -8.222 5.398 3.050 1.00 97.88 86 ASP A O 1
ATOM 684 N N . PHE A 1 87 ? -6.689 4.006 3.901 1.00 97.88 87 PHE A N 1
ATOM 685 C CA . PHE A 1 87 ? -5.560 4.776 3.372 1.00 97.88 87 PHE A CA 1
ATOM 686 C C . PHE A 1 87 ? -5.539 4.761 1.839 1.00 97.88 87 PHE A C 1
ATOM 688 O O . PHE A 1 87 ? -5.381 5.810 1.212 1.00 97.88 87 PHE A O 1
ATOM 695 N N . LEU A 1 88 ? -5.704 3.580 1.237 1.00 98.25 88 LEU A N 1
ATOM 696 C CA . LEU A 1 88 ? -5.739 3.415 -0.214 1.00 98.25 88 LEU A CA 1
ATOM 697 C C . LEU A 1 88 ? -6.939 4.140 -0.832 1.00 98.25 88 LEU A C 1
ATOM 699 O O . LEU A 1 88 ? -6.777 4.769 -1.871 1.00 98.25 88 LEU A O 1
ATOM 703 N N . GLU A 1 89 ? -8.101 4.134 -0.180 1.00 98.06 89 GLU A N 1
ATOM 704 C CA . GLU A 1 89 ? -9.293 4.852 -0.639 1.00 98.06 89 GLU A CA 1
ATOM 705 C C . GLU A 1 89 ? -9.013 6.355 -0.727 1.00 98.06 89 GLU A C 1
ATOM 707 O O . GLU A 1 89 ? -9.278 6.991 -1.749 1.00 98.06 89 GLU A O 1
ATOM 712 N N . ARG A 1 90 ? -8.397 6.927 0.316 1.00 97.69 90 ARG A N 1
ATOM 713 C CA . ARG A 1 90 ? -8.002 8.341 0.324 1.00 97.69 90 ARG A CA 1
ATOM 714 C C . ARG A 1 90 ? -6.959 8.658 -0.746 1.00 97.69 90 ARG A C 1
ATOM 716 O O . ARG A 1 90 ? -7.059 9.697 -1.401 1.00 97.69 90 ARG A O 1
ATOM 723 N N . LEU A 1 91 ? -5.994 7.761 -0.948 1.00 96.44 91 LEU A N 1
ATOM 724 C CA . LEU A 1 91 ? -4.965 7.906 -1.974 1.00 96.44 91 LEU A CA 1
ATOM 725 C C . LEU A 1 91 ? -5.562 7.875 -3.388 1.00 96.44 91 LEU A C 1
ATOM 727 O O . LEU A 1 91 ? -5.249 8.746 -4.199 1.00 96.44 91 LEU A O 1
ATOM 731 N N . VAL A 1 92 ? -6.443 6.913 -3.672 1.00 96.25 92 VAL A N 1
ATOM 732 C CA . VAL A 1 92 ? -7.135 6.788 -4.962 1.00 96.25 92 VAL A CA 1
ATOM 733 C C . VAL A 1 92 ? -8.048 7.985 -5.196 1.00 96.25 92 VAL A C 1
ATOM 735 O O . VAL A 1 92 ? -8.009 8.563 -6.277 1.00 96.25 92 VAL A O 1
ATOM 738 N N . ALA A 1 93 ? -8.809 8.427 -4.192 1.00 96.31 93 ALA A N 1
ATOM 739 C CA . ALA A 1 93 ? -9.649 9.617 -4.312 1.00 96.31 93 ALA A CA 1
ATOM 740 C C . ALA A 1 93 ? -8.824 10.866 -4.668 1.00 96.31 93 ALA A C 1
ATOM 742 O O . ALA A 1 93 ? -9.200 11.624 -5.565 1.00 96.31 93 ALA A O 1
ATOM 743 N N . HIS A 1 94 ? -7.668 11.052 -4.023 1.00 95.06 94 HIS A N 1
ATOM 744 C CA . HIS A 1 94 ? -6.764 12.158 -4.334 1.00 95.06 94 HIS A CA 1
ATOM 745 C C . HIS A 1 94 ? -6.153 12.045 -5.741 1.00 95.06 94 HIS A C 1
ATOM 747 O O . HIS A 1 94 ? -6.091 13.035 -6.472 1.00 95.06 94 HIS A O 1
ATOM 753 N N . LEU A 1 95 ? -5.753 10.838 -6.155 1.00 93.75 95 LEU A N 1
ATOM 754 C CA . LEU A 1 95 ? -5.294 10.569 -7.519 1.00 93.75 95 LEU A CA 1
ATOM 755 C C . LEU A 1 95 ? -6.375 10.936 -8.544 1.00 93.75 95 LEU A C 1
ATOM 757 O O . LEU A 1 95 ? -6.091 11.657 -9.498 1.00 93.75 95 LEU A O 1
ATOM 761 N N . MET A 1 96 ? -7.613 10.486 -8.334 1.00 94.56 96 MET A N 1
ATOM 762 C CA . MET A 1 96 ? -8.730 10.759 -9.239 1.00 94.56 96 MET A CA 1
ATOM 763 C C . MET A 1 96 ? -9.044 12.252 -9.330 1.00 94.56 96 MET A C 1
ATOM 765 O O . MET A 1 96 ? -9.331 12.745 -10.418 1.00 94.56 96 MET A O 1
ATOM 769 N N . GLU A 1 97 ? -8.922 12.998 -8.231 1.00 94.81 97 GLU A N 1
ATOM 770 C CA . GLU A 1 97 ? -9.048 14.456 -8.251 1.00 94.81 97 GLU A CA 1
ATOM 771 C C . GLU A 1 97 ? -7.984 15.109 -9.151 1.00 94.81 97 GLU A C 1
ATOM 773 O O . GLU A 1 97 ? -8.312 15.959 -9.985 1.00 94.81 97 GLU A O 1
ATOM 778 N N . ILE A 1 98 ? -6.720 14.692 -9.032 1.00 93.44 98 ILE A N 1
ATOM 779 C CA . ILE A 1 98 ? -5.619 15.201 -9.865 1.00 93.44 98 ILE A CA 1
ATOM 780 C C . ILE A 1 98 ? -5.839 14.840 -11.339 1.00 93.44 98 ILE A C 1
ATOM 782 O O . ILE A 1 98 ? -5.710 15.703 -12.213 1.00 93.44 98 ILE A O 1
ATOM 786 N N . LEU A 1 99 ? -6.186 13.584 -11.625 1.00 93.94 99 LEU A N 1
ATOM 787 C CA . LEU A 1 99 ? -6.436 13.118 -12.988 1.00 93.94 99 LEU A CA 1
ATOM 788 C C . LEU A 1 99 ? -7.621 13.853 -13.615 1.00 93.94 99 LEU A C 1
ATOM 790 O O . LEU A 1 99 ? -7.520 14.298 -14.756 1.00 93.94 99 LEU A O 1
ATOM 794 N N . ASN A 1 100 ? -8.706 14.061 -12.869 1.00 94.56 100 ASN A N 1
ATOM 795 C CA . ASN A 1 100 ? -9.875 14.779 -13.367 1.00 94.56 100 ASN A CA 1
ATOM 796 C C . ASN A 1 100 ? -9.547 16.247 -13.678 1.00 94.56 100 ASN A C 1
ATOM 798 O O . ASN A 1 100 ? -9.965 16.770 -14.709 1.00 94.56 100 ASN A O 1
ATOM 802 N N . ARG A 1 101 ? -8.726 16.908 -12.852 1.00 94.50 101 ARG A N 1
ATOM 803 C CA . ARG A 1 101 ? -8.237 18.268 -13.147 1.00 94.50 101 ARG A CA 1
ATOM 804 C C . ARG A 1 101 ? -7.381 18.320 -14.416 1.00 94.50 101 ARG A C 1
ATOM 806 O O . ARG A 1 101 ? -7.434 19.310 -15.135 1.00 94.50 101 ARG A O 1
ATOM 813 N N . ARG A 1 102 ? -6.592 17.276 -14.689 1.00 94.31 102 ARG A N 1
ATOM 814 C CA . ARG A 1 102 ? -5.655 17.238 -15.825 1.00 94.31 102 ARG A CA 1
ATOM 815 C C . ARG A 1 102 ? -6.297 16.795 -17.140 1.00 94.31 102 ARG A C 1
ATOM 817 O O . ARG A 1 102 ? -5.919 17.305 -18.189 1.00 94.31 102 ARG A O 1
ATOM 824 N N . PHE A 1 103 ? -7.227 15.847 -17.086 1.00 93.31 103 PHE A N 1
ATOM 825 C CA . PHE A 1 103 ? -7.793 15.182 -18.263 1.00 93.31 103 PHE A CA 1
ATOM 826 C C . PHE A 1 103 ? -9.299 15.422 -18.439 1.00 93.31 103 PHE A C 1
ATOM 828 O O . PHE A 1 103 ? -9.829 15.163 -19.517 1.00 93.31 103 PHE A O 1
ATOM 835 N N . SER A 1 104 ? -9.988 15.951 -17.421 1.00 92.88 104 SER A N 1
ATOM 836 C CA . SER A 1 104 ? -11.421 16.275 -17.459 1.00 92.88 104 SER A CA 1
ATOM 837 C C . SER A 1 104 ? -12.256 15.109 -18.011 1.00 92.88 104 SER A C 1
ATOM 839 O O . SER A 1 104 ? -12.139 13.986 -17.526 1.00 92.88 104 SER A O 1
ATOM 841 N N . THR A 1 105 ? -13.078 15.338 -19.038 1.00 90.56 105 THR A N 1
ATOM 842 C CA . THR A 1 105 ? -13.957 14.316 -19.625 1.00 90.56 105 THR A CA 1
ATOM 843 C C . THR A 1 105 ? -13.200 13.150 -20.260 1.00 90.56 105 THR A C 1
ATOM 845 O O . THR A 1 105 ? -13.724 12.040 -20.265 1.00 90.56 105 THR A O 1
ATOM 848 N N . ALA A 1 106 ? -11.961 13.348 -20.728 1.00 91.31 106 ALA A N 1
ATOM 849 C CA . ALA A 1 106 ? -11.169 12.275 -21.334 1.00 91.31 106 ALA A CA 1
ATOM 850 C C 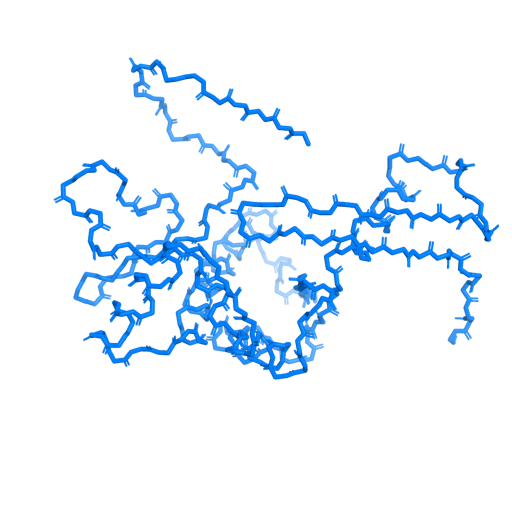. ALA A 1 106 ? -10.843 11.148 -20.338 1.00 91.31 106 ALA A C 1
ATOM 852 O O . ALA A 1 106 ? -10.675 10.000 -20.750 1.00 91.31 106 ALA A O 1
ATOM 853 N N . LEU A 1 107 ? -10.824 11.445 -19.031 1.00 90.75 107 LEU A N 1
ATOM 854 C CA . LEU A 1 107 ? -10.610 10.442 -17.985 1.00 90.75 107 LEU A CA 1
ATOM 855 C C . LEU A 1 107 ? -11.670 9.331 -18.019 1.00 90.75 107 LEU A C 1
ATOM 857 O O . LEU A 1 107 ? -11.356 8.187 -17.721 1.00 90.75 107 LEU A O 1
ATOM 861 N N . GLN A 1 108 ? -12.905 9.643 -18.425 1.00 87.44 108 GLN A N 1
ATOM 862 C CA . GLN A 1 108 ? -14.006 8.671 -18.469 1.00 87.44 108 GLN A CA 1
ATOM 863 C C . GLN A 1 108 ? -13.799 7.579 -19.527 1.00 87.44 108 GLN A C 1
ATOM 865 O O . GLN A 1 108 ? -14.374 6.503 -19.415 1.00 87.44 108 GLN A O 1
ATOM 870 N N . SER A 1 109 ? -12.985 7.857 -20.548 1.00 90.88 109 SER A N 1
ATOM 871 C CA . SER A 1 109 ? -12.624 6.897 -21.597 1.00 90.88 109 SER A CA 1
ATOM 872 C C . SER A 1 109 ? -11.300 6.173 -21.343 1.00 90.88 109 SER A C 1
ATOM 874 O O . SER A 1 109 ? -10.906 5.336 -22.151 1.00 90.88 109 SER A O 1
ATOM 876 N N . MET A 1 110 ? -10.586 6.509 -20.264 1.00 91.56 110 MET A N 1
ATOM 877 C CA . MET A 1 110 ? -9.301 5.893 -19.945 1.00 91.56 110 MET A CA 1
ATOM 878 C C . MET A 1 110 ? -9.498 4.618 -19.135 1.00 91.56 110 MET A C 1
ATOM 880 O O . MET A 1 110 ? -10.224 4.598 -18.143 1.00 91.56 110 MET A O 1
ATOM 884 N N . GLU A 1 111 ? -8.778 3.572 -19.520 1.00 91.50 111 GLU A N 1
ATOM 885 C CA . GLU A 1 111 ? -8.625 2.390 -18.686 1.00 91.50 111 GLU A CA 1
ATOM 886 C C . GLU A 1 111 ? -7.516 2.641 -17.658 1.00 91.50 111 GLU A C 1
ATOM 888 O O . GLU A 1 111 ? -6.363 2.895 -18.013 1.00 91.50 111 GLU A O 1
ATOM 893 N N . LEU A 1 112 ? -7.869 2.606 -16.373 1.00 93.62 112 LEU A N 1
ATOM 894 C CA . LEU A 1 112 ? -6.913 2.754 -15.280 1.00 93.62 112 LEU A CA 1
ATOM 895 C C . LEU A 1 112 ? -6.459 1.379 -14.806 1.00 93.62 112 LEU A C 1
ATOM 897 O O . LEU A 1 112 ? -7.282 0.552 -14.428 1.00 93.62 112 LEU A O 1
ATOM 901 N N . GLN A 1 113 ? -5.145 1.175 -14.783 1.00 96.31 113 GLN A N 1
ATOM 902 C CA . GLN A 1 113 ? -4.495 -0.016 -14.244 1.00 96.31 113 GLN A CA 1
ATOM 903 C C . GLN A 1 113 ? -3.683 0.374 -13.005 1.00 96.31 113 GLN A C 1
ATOM 905 O O . GLN A 1 113 ? -2.943 1.362 -13.011 1.00 96.31 113 GLN A O 1
ATOM 910 N N . TYR A 1 114 ? -3.828 -0.399 -11.933 1.00 96.88 114 TYR A N 1
ATOM 911 C CA . TYR A 1 114 ? -3.207 -0.172 -10.635 1.00 96.88 114 TYR A CA 1
ATOM 912 C C . TYR A 1 114 ? -2.176 -1.263 -10.365 1.00 96.88 114 TYR A C 1
ATOM 914 O O . TYR A 1 114 ? -2.496 -2.449 -10.305 1.00 96.88 114 TYR A O 1
ATOM 922 N N . ILE A 1 115 ? -0.930 -0.849 -10.147 1.00 97.12 115 ILE A N 1
ATOM 923 C CA . ILE A 1 115 ? 0.151 -1.742 -9.734 1.00 97.12 115 ILE A CA 1
ATOM 924 C C . ILE A 1 115 ? 0.546 -1.366 -8.310 1.00 97.12 115 ILE A C 1
ATOM 926 O O . ILE A 1 115 ? 1.049 -0.266 -8.075 1.00 97.12 115 ILE A O 1
ATOM 930 N N . LEU A 1 116 ? 0.307 -2.265 -7.355 1.00 97.00 116 LEU A N 1
ATOM 931 C CA . LEU A 1 116 ? 0.720 -2.074 -5.964 1.00 97.00 116 LEU A CA 1
ATOM 932 C C . LEU A 1 116 ? 1.986 -2.872 -5.677 1.00 97.00 116 LEU A C 1
ATOM 934 O O . LEU A 1 116 ? 2.046 -4.075 -5.935 1.00 97.00 116 LEU A O 1
ATOM 938 N N . THR A 1 117 ? 2.991 -2.205 -5.109 1.00 95.62 117 THR A N 1
ATOM 939 C CA . THR A 1 117 ? 4.249 -2.861 -4.768 1.00 95.62 117 THR A CA 1
ATOM 940 C C . THR A 1 117 ? 4.240 -3.481 -3.374 1.00 95.62 117 THR A C 1
ATOM 942 O O . THR A 1 117 ? 3.733 -2.911 -2.397 1.00 95.62 117 THR A O 1
ATOM 945 N N . VAL A 1 118 ? 4.822 -4.674 -3.276 1.00 93.88 118 VAL A N 1
ATOM 946 C CA . VAL A 1 118 ? 4.833 -5.483 -2.055 1.00 93.88 118 VAL A CA 1
ATOM 947 C C . VAL A 1 118 ? 6.238 -5.983 -1.703 1.00 93.88 118 VAL A C 1
ATOM 949 O O . VAL A 1 118 ? 7.003 -6.298 -2.613 1.00 93.88 118 VAL A O 1
ATOM 952 N N . PRO A 1 119 ? 6.609 -6.107 -0.416 1.00 89.75 119 PRO A N 1
ATOM 953 C CA . PRO A 1 119 ? 7.882 -6.711 -0.038 1.00 89.75 119 PRO A CA 1
ATOM 954 C C . PRO A 1 119 ? 8.029 -8.116 -0.633 1.00 89.75 119 PRO A C 1
ATOM 956 O O . PRO A 1 119 ? 7.101 -8.920 -0.558 1.00 89.75 119 PRO A O 1
ATOM 959 N N . ALA A 1 120 ? 9.203 -8.456 -1.170 1.00 86.81 120 ALA A N 1
ATOM 960 C CA . ALA A 1 120 ? 9.430 -9.785 -1.758 1.00 86.81 120 ALA A CA 1
ATOM 961 C C . ALA A 1 120 ? 9.286 -10.934 -0.743 1.00 86.81 120 ALA A C 1
ATOM 963 O O . ALA A 1 120 ? 8.955 -12.054 -1.115 1.00 86.81 120 ALA A O 1
ATOM 964 N N . VAL A 1 121 ? 9.502 -10.644 0.543 1.00 87.00 121 VAL A N 1
ATOM 965 C CA . VAL A 1 121 ? 9.387 -11.610 1.647 1.00 87.00 121 VAL A CA 1
ATOM 966 C C . VAL A 1 121 ? 7.957 -11.785 2.169 1.00 87.00 121 VAL A C 1
ATOM 968 O O . VAL A 1 121 ? 7.753 -12.552 3.108 1.00 87.00 121 VAL A O 1
ATOM 971 N N . TRP A 1 122 ? 6.965 -11.077 1.614 1.00 89.00 122 TRP A N 1
ATOM 972 C CA . TRP A 1 122 ? 5.582 -11.235 2.061 1.00 89.00 122 TRP A CA 1
ATOM 973 C C . TRP A 1 122 ? 5.032 -12.621 1.757 1.00 89.00 122 TRP A C 1
ATOM 975 O O . TRP A 1 122 ? 5.113 -13.110 0.626 1.00 89.00 122 TRP A O 1
ATOM 985 N N . SER A 1 123 ? 4.385 -13.199 2.770 1.00 93.19 123 SER A N 1
ATOM 986 C CA . SER A 1 123 ? 3.602 -14.419 2.615 1.00 93.19 123 SER A CA 1
ATOM 987 C C . SER A 1 123 ? 2.427 -14.217 1.654 1.00 93.19 123 SER A C 1
ATOM 989 O O . SER A 1 123 ? 1.931 -13.101 1.464 1.00 93.19 123 SER A O 1
ATOM 991 N N . ASP A 1 124 ? 1.911 -15.310 1.090 1.00 94.88 124 ASP A N 1
ATOM 992 C CA . ASP A 1 124 ? 0.716 -15.255 0.237 1.00 94.88 124 ASP A CA 1
ATOM 993 C C . ASP A 1 124 ? -0.488 -14.677 0.986 1.00 94.88 124 ASP A C 1
ATOM 995 O O . ASP A 1 124 ? -1.267 -13.918 0.417 1.00 94.88 124 ASP A O 1
ATOM 999 N N . LYS A 1 125 ? -0.577 -14.928 2.300 1.00 94.69 125 LYS A N 1
ATOM 1000 C CA . LYS A 1 125 ? -1.593 -14.324 3.168 1.00 94.69 125 LYS A CA 1
ATOM 1001 C C . LYS A 1 125 ? -1.473 -12.797 3.231 1.00 94.69 125 LYS A C 1
ATOM 1003 O O . LYS A 1 125 ? -2.498 -12.118 3.253 1.00 94.69 125 LYS A O 1
ATOM 1008 N N . ALA A 1 126 ? -0.257 -12.252 3.254 1.00 95.19 126 ALA A N 1
ATOM 1009 C CA . ALA A 1 126 ? -0.026 -10.808 3.277 1.00 95.19 126 ALA A CA 1
ATOM 1010 C C . ALA A 1 126 ? -0.301 -10.146 1.917 1.00 95.19 126 ALA A C 1
ATOM 1012 O O . ALA A 1 126 ? -0.908 -9.070 1.858 1.00 95.19 126 ALA A O 1
ATOM 1013 N N . LYS A 1 127 ? 0.069 -10.815 0.817 1.00 96.44 127 LYS A N 1
ATOM 1014 C CA . LYS A 1 127 ? -0.301 -10.399 -0.548 1.00 96.44 127 LYS A CA 1
ATOM 1015 C C . LYS A 1 127 ? -1.822 -10.359 -0.713 1.00 96.44 127 LYS A C 1
ATOM 1017 O O . LYS A 1 127 ? -2.373 -9.339 -1.113 1.00 96.44 127 LYS A O 1
ATOM 1022 N N . ASP A 1 128 ? -2.509 -11.421 -0.309 1.00 97.19 128 ASP A N 1
ATOM 1023 C CA . ASP A 1 128 ? -3.971 -11.519 -0.320 1.00 97.19 128 ASP A CA 1
ATOM 1024 C C . ASP A 1 128 ? -4.630 -10.466 0.601 1.00 97.19 128 ASP A C 1
ATOM 1026 O O . ASP A 1 128 ? -5.584 -9.790 0.215 1.00 97.19 128 ASP A O 1
ATOM 1030 N N . ALA A 1 129 ? -4.064 -10.203 1.785 1.00 97.94 129 ALA A N 1
ATOM 1031 C CA . ALA A 1 129 ? -4.504 -9.106 2.653 1.00 97.94 129 ALA A CA 1
ATOM 1032 C C . ALA A 1 129 ? -4.374 -7.723 1.992 1.00 97.94 129 ALA A C 1
ATOM 1034 O O . ALA A 1 129 ? -5.246 -6.870 2.172 1.00 97.94 129 ALA A O 1
ATOM 1035 N N . THR A 1 130 ? -3.324 -7.518 1.198 1.00 97.81 130 THR A N 1
ATOM 1036 C CA . THR A 1 130 ? -3.105 -6.282 0.435 1.00 97.81 130 THR A CA 1
ATOM 1037 C C . THR A 1 130 ? -4.095 -6.145 -0.707 1.00 97.81 130 THR A C 1
ATOM 1039 O O . THR A 1 130 ? -4.667 -5.069 -0.881 1.00 97.81 130 THR A O 1
ATOM 1042 N N . MET A 1 131 ? -4.371 -7.238 -1.426 1.00 98.00 131 MET A N 1
ATOM 1043 C CA . MET A 1 131 ? -5.430 -7.268 -2.435 1.00 98.00 131 MET A CA 1
ATOM 1044 C C . MET A 1 131 ? -6.766 -6.887 -1.805 1.00 98.00 131 MET A C 1
ATOM 1046 O O . MET A 1 131 ? -7.407 -5.951 -2.274 1.00 98.00 131 MET A O 1
ATOM 1050 N N . ARG A 1 132 ? -7.162 -7.520 -0.694 1.00 98.25 132 ARG A N 1
ATOM 1051 C CA . ARG A 1 132 ? -8.416 -7.175 -0.003 1.00 98.25 132 ARG A CA 1
ATOM 1052 C C . ARG A 1 132 ? -8.483 -5.709 0.414 1.00 98.25 132 ARG A C 1
ATOM 1054 O O . ARG A 1 132 ? -9.526 -5.088 0.239 1.00 98.25 132 ARG A O 1
ATOM 1061 N N . ALA A 1 133 ? -7.395 -5.148 0.937 1.00 98.44 133 ALA A N 1
ATOM 1062 C CA . ALA A 1 133 ? -7.352 -3.734 1.297 1.00 98.44 133 ALA A CA 1
ATOM 1063 C C . ALA A 1 133 ? -7.565 -2.828 0.070 1.00 98.44 133 ALA A C 1
ATOM 1065 O O . ALA A 1 133 ? -8.340 -1.879 0.133 1.00 98.44 133 ALA A O 1
ATOM 1066 N N . ALA A 1 134 ? -6.947 -3.154 -1.066 1.00 98.19 134 ALA A N 1
ATOM 1067 C CA . ALA A 1 134 ? -7.153 -2.431 -2.319 1.00 98.19 134 ALA A CA 1
ATOM 1068 C C . ALA A 1 134 ? -8.598 -2.540 -2.842 1.00 98.19 134 ALA A C 1
ATOM 1070 O O . ALA A 1 134 ? -9.150 -1.559 -3.333 1.00 98.19 134 ALA A O 1
ATOM 1071 N N . HIS A 1 135 ? -9.246 -3.694 -2.668 1.00 97.44 135 HIS A N 1
ATOM 1072 C CA . HIS A 1 135 ? -10.657 -3.865 -3.032 1.00 97.44 135 HIS A CA 1
ATOM 1073 C C . HIS A 1 135 ? -11.580 -3.014 -2.153 1.00 97.44 135 HIS A C 1
ATOM 1075 O O . HIS A 1 135 ? -12.521 -2.412 -2.664 1.00 97.44 135 HIS A O 1
ATOM 1081 N N . LEU A 1 136 ? -11.294 -2.908 -0.847 1.00 97.69 136 LEU A N 1
ATOM 1082 C CA . LEU A 1 136 ? -12.017 -1.993 0.050 1.00 97.69 136 LEU A CA 1
ATOM 1083 C C . LEU A 1 136 ? -11.878 -0.525 -0.383 1.00 97.69 136 LEU A C 1
ATOM 1085 O O . LEU A 1 136 ? -12.781 0.265 -0.141 1.00 97.69 136 LEU A O 1
ATOM 1089 N N . ALA A 1 137 ? -10.785 -0.180 -1.065 1.00 97.00 137 ALA A N 1
ATOM 1090 C CA . ALA A 1 137 ? -10.547 1.136 -1.651 1.00 97.00 137 ALA A CA 1
ATOM 1091 C C . ALA A 1 137 ? -11.206 1.343 -3.029 1.00 97.00 137 ALA A C 1
ATOM 1093 O O . ALA A 1 137 ? -10.868 2.298 -3.729 1.00 97.00 137 ALA A O 1
ATOM 1094 N N . ASN A 1 138 ? -12.128 0.461 -3.431 1.00 96.19 138 ASN A N 1
ATOM 1095 C CA . ASN A 1 138 ? -12.803 0.468 -4.732 1.00 96.19 138 ASN A CA 1
ATOM 1096 C C . ASN A 1 138 ? -11.860 0.335 -5.941 1.00 96.19 138 ASN A C 1
ATOM 1098 O O . ASN A 1 138 ? -12.218 0.738 -7.048 1.00 96.19 138 ASN A O 1
ATOM 1102 N N . ILE A 1 139 ? -10.671 -0.253 -5.763 1.00 96.81 139 ILE A N 1
ATOM 1103 C CA . ILE A 1 139 ? -9.823 -0.634 -6.895 1.00 96.81 139 ILE A CA 1
ATOM 1104 C C . ILE A 1 139 ? -10.399 -1.924 -7.508 1.00 96.81 139 ILE A C 1
ATOM 1106 O O . ILE A 1 139 ? -10.524 -2.921 -6.789 1.00 96.81 139 ILE A O 1
ATOM 1110 N N . PRO A 1 140 ? -10.751 -1.947 -8.809 1.00 94.75 140 PRO A N 1
ATOM 1111 C CA . PRO A 1 140 ? -11.325 -3.135 -9.431 1.00 94.75 140 PRO A CA 1
ATOM 1112 C C . PRO A 1 140 ? -10.336 -4.314 -9.440 1.00 94.75 140 PRO A C 1
ATOM 1114 O O . PRO A 1 140 ? -9.185 -4.118 -9.837 1.00 94.75 140 PRO A O 1
ATOM 1117 N N . PRO A 1 141 ? -10.770 -5.548 -9.108 1.00 94.38 141 PRO A N 1
ATOM 1118 C CA . PRO A 1 141 ? -9.909 -6.733 -9.159 1.00 94.38 141 PRO A CA 1
ATOM 1119 C C . PRO A 1 141 ? -9.228 -6.928 -10.518 1.00 94.38 141 PRO A C 1
ATOM 1121 O O . PRO A 1 141 ? -8.055 -7.273 -10.583 1.00 94.38 141 PRO A O 1
ATOM 1124 N N . SER A 1 142 ? -9.961 -6.679 -11.608 1.00 95.38 142 SER A N 1
ATOM 1125 C CA . SER A 1 142 ? -9.474 -6.833 -12.985 1.00 95.38 142 SER A CA 1
ATOM 1126 C C . SER A 1 142 ? -8.432 -5.792 -13.393 1.00 95.38 142 SER A C 1
ATOM 1128 O O . SER A 1 142 ? -7.775 -5.965 -14.412 1.00 95.38 142 SER A O 1
ATOM 1130 N N . ALA A 1 143 ? -8.312 -4.709 -12.627 1.00 95.06 143 ALA A N 1
ATOM 1131 C CA . ALA A 1 143 ? -7.395 -3.607 -12.877 1.00 95.06 143 ALA A CA 1
ATOM 1132 C C . ALA A 1 143 ? -6.245 -3.566 -11.860 1.00 95.06 143 ALA A C 1
ATOM 1134 O O . ALA A 1 143 ? -5.510 -2.583 -11.813 1.00 95.06 143 ALA A O 1
ATOM 1135 N N . LEU A 1 144 ? -6.114 -4.582 -11.000 1.00 97.25 144 LEU A N 1
ATOM 1136 C CA . LEU A 1 144 ? -5.140 -4.606 -9.915 1.00 97.25 144 LEU A CA 1
ATOM 1137 C C . LEU A 1 144 ? -4.118 -5.719 -10.117 1.00 97.25 144 LEU A C 1
ATOM 1139 O O . LEU A 1 144 ? -4.461 -6.896 -10.186 1.00 97.25 144 LEU A O 1
ATOM 1143 N N . THR A 1 145 ? -2.844 -5.342 -10.110 1.00 97.06 145 THR A N 1
ATOM 1144 C CA . THR A 1 145 ? -1.715 -6.275 -10.111 1.00 97.06 145 THR A CA 1
ATOM 1145 C C . THR A 1 145 ? -0.786 -5.972 -8.939 1.00 97.06 145 THR A C 1
ATOM 1147 O O . THR A 1 145 ? -0.527 -4.810 -8.620 1.00 97.06 145 THR A O 1
ATOM 1150 N N . LEU A 1 146 ? -0.263 -7.016 -8.293 1.00 96.69 146 LEU A N 1
ATOM 1151 C CA . LEU A 1 146 ? 0.840 -6.869 -7.345 1.00 96.69 146 LEU A CA 1
ATOM 1152 C C . LEU A 1 146 ? 2.171 -7.079 -8.060 1.00 96.69 146 LEU A C 1
ATOM 1154 O O . LEU A 1 146 ? 2.312 -8.008 -8.850 1.00 96.69 146 LEU A O 1
ATOM 1158 N N . LEU A 1 147 ? 3.152 -6.250 -7.729 1.00 95.88 147 LEU A N 1
ATOM 1159 C CA . LEU A 1 147 ? 4.536 -6.382 -8.183 1.00 95.88 147 LEU A CA 1
ATOM 1160 C C . LEU A 1 147 ? 5.446 -6.357 -6.958 1.00 95.88 147 LEU A C 1
ATOM 1162 O O . LEU A 1 147 ? 5.165 -5.619 -6.014 1.00 95.88 147 LEU A O 1
ATOM 1166 N N . SER A 1 148 ? 6.529 -7.131 -6.912 1.00 93.62 148 SER A N 1
ATOM 1167 C CA . SER A 1 148 ? 7.418 -6.982 -5.759 1.00 93.62 148 SER A CA 1
ATOM 1168 C C . SER A 1 148 ? 8.174 -5.644 -5.818 1.00 93.62 148 SER A C 1
ATOM 1170 O O . SER A 1 148 ? 8.537 -5.155 -6.888 1.00 93.62 148 SER A O 1
ATOM 1172 N N . GLU A 1 149 ? 8.412 -5.028 -4.661 1.00 91.62 149 GLU A N 1
ATOM 1173 C CA . GLU A 1 149 ? 9.230 -3.816 -4.521 1.00 91.62 149 GLU A CA 1
ATOM 1174 C C . GLU A 1 149 ? 10.613 -3.959 -5.186 1.00 91.62 149 GLU A C 1
ATOM 1176 O O . GLU A 1 149 ? 10.969 -3.081 -5.980 1.00 91.62 149 GLU A O 1
ATOM 1181 N N . PRO A 1 150 ? 11.386 -5.045 -4.959 1.00 91.56 150 PRO A N 1
ATOM 1182 C CA . PRO A 1 150 ? 12.683 -5.170 -5.608 1.00 91.56 150 PRO A CA 1
ATOM 1183 C C . PRO A 1 150 ? 12.596 -5.413 -7.121 1.00 91.56 150 PRO A C 1
ATOM 1185 O O . PRO A 1 150 ? 13.459 -4.917 -7.843 1.00 91.56 150 PRO A O 1
ATOM 1188 N N . GLU A 1 151 ? 11.565 -6.092 -7.636 1.00 90.94 151 GLU A N 1
ATOM 1189 C CA . GLU A 1 151 ? 11.353 -6.197 -9.091 1.00 90.94 151 GLU A CA 1
ATOM 1190 C C . GLU A 1 151 ? 11.024 -4.833 -9.703 1.00 90.94 151 GLU A C 1
ATOM 1192 O O . GLU A 1 151 ? 11.621 -4.457 -10.711 1.00 90.94 151 GLU A O 1
ATOM 1197 N N . ALA A 1 152 ? 10.137 -4.056 -9.074 1.00 92.19 152 ALA A N 1
ATOM 1198 C CA . ALA A 1 152 ? 9.807 -2.705 -9.524 1.00 92.19 152 ALA A CA 1
ATOM 1199 C C . ALA A 1 152 ? 11.057 -1.808 -9.571 1.00 92.19 152 ALA A C 1
ATOM 1201 O O . ALA A 1 152 ? 11.276 -1.082 -10.545 1.00 92.19 152 ALA A O 1
ATOM 1202 N N . ALA A 1 153 ? 11.911 -1.897 -8.546 1.00 91.00 153 ALA A N 1
ATOM 1203 C CA . ALA A 1 153 ? 13.178 -1.176 -8.495 1.00 91.00 153 ALA A CA 1
ATOM 1204 C C . ALA A 1 153 ? 14.163 -1.640 -9.582 1.00 91.00 153 ALA A C 1
ATOM 1206 O O . ALA A 1 153 ? 14.805 -0.799 -10.214 1.00 91.00 153 ALA A O 1
ATOM 1207 N N . ALA A 1 154 ? 14.268 -2.950 -9.831 1.00 90.25 154 ALA A N 1
ATOM 1208 C CA . ALA A 1 154 ? 15.126 -3.500 -10.879 1.00 90.25 154 ALA A CA 1
ATOM 1209 C C . ALA A 1 154 ? 14.673 -3.052 -12.278 1.00 90.25 154 ALA A C 1
ATOM 1211 O O . ALA A 1 154 ? 15.490 -2.538 -13.041 1.00 90.25 154 ALA A O 1
ATOM 1212 N N . ILE A 1 155 ? 13.375 -3.162 -12.587 1.00 89.75 155 ILE A N 1
ATOM 1213 C CA . ILE A 1 155 ? 12.783 -2.693 -13.851 1.00 89.75 155 ILE A CA 1
ATOM 1214 C C . ILE A 1 155 ? 13.089 -1.203 -14.044 1.00 89.75 155 ILE A C 1
ATOM 1216 O O . ILE A 1 155 ? 13.593 -0.799 -15.093 1.00 89.75 155 ILE A O 1
ATOM 1220 N N . TYR A 1 156 ? 12.865 -0.379 -13.016 1.00 89.75 156 TYR A N 1
ATOM 1221 C CA . TYR A 1 156 ? 13.173 1.048 -13.091 1.00 89.75 156 TYR A CA 1
ATOM 1222 C C . TYR A 1 156 ? 14.668 1.323 -13.326 1.00 89.75 156 TYR A C 1
ATOM 1224 O O . TYR A 1 156 ? 15.017 2.183 -14.139 1.00 89.75 156 TYR A O 1
ATOM 1232 N N . ALA A 1 157 ? 15.561 0.601 -12.643 1.00 87.81 157 ALA A N 1
ATOM 1233 C CA . ALA A 1 157 ? 17.004 0.763 -12.801 1.00 87.81 157 ALA A CA 1
ATOM 1234 C C . ALA A 1 157 ? 17.473 0.402 -14.220 1.00 87.81 157 ALA A C 1
ATOM 1236 O O . ALA A 1 157 ? 18.234 1.170 -14.815 1.00 87.81 157 ALA A O 1
ATOM 1237 N N . ILE A 1 158 ? 16.973 -0.712 -14.764 1.00 85.81 158 ILE A N 1
ATOM 1238 C CA . ILE A 1 158 ? 17.277 -1.197 -16.118 1.00 85.81 158 ILE A CA 1
ATOM 1239 C C . ILE A 1 158 ? 16.814 -0.192 -17.175 1.00 85.81 158 ILE A C 1
ATOM 1241 O O . ILE A 1 158 ? 17.577 0.152 -18.076 1.00 85.81 158 ILE A O 1
ATOM 1245 N N . HIS A 1 159 ? 15.577 0.294 -17.071 1.00 84.50 159 HIS A N 1
ATOM 1246 C CA . HIS A 1 159 ? 14.988 1.118 -18.126 1.00 84.50 159 HIS A CA 1
ATOM 1247 C C . HIS A 1 159 ? 15.347 2.603 -18.035 1.00 84.50 159 HIS A C 1
ATOM 1249 O O . HIS A 1 159 ? 15.443 3.260 -19.071 1.00 84.50 159 HIS A O 1
ATOM 1255 N N . THR A 1 160 ? 15.543 3.142 -16.829 1.00 83.88 160 THR A N 1
ATOM 1256 C CA . THR A 1 160 ? 15.637 4.599 -16.629 1.00 83.88 160 THR A CA 1
ATOM 1257 C C . THR A 1 160 ? 17.021 5.054 -16.185 1.00 83.88 160 THR A C 1
ATOM 1259 O O . THR A 1 160 ? 17.531 6.052 -16.686 1.00 83.88 160 THR A O 1
ATOM 1262 N N . VAL A 1 161 ? 17.631 4.363 -15.220 1.00 76.31 161 VAL A N 1
ATOM 1263 C CA . VAL A 1 161 ? 18.874 4.838 -14.582 1.00 76.31 161 VAL A CA 1
ATOM 1264 C C . VAL A 1 161 ? 20.100 4.435 -15.390 1.00 76.31 161 VAL A C 1
ATOM 1266 O O . VAL A 1 161 ? 21.055 5.201 -15.501 1.00 76.31 161 VAL A O 1
ATOM 1269 N N . GLN A 1 162 ? 20.078 3.223 -15.932 1.00 70.06 162 GLN A N 1
ATOM 1270 C CA . GLN A 1 162 ? 21.215 2.595 -16.587 1.00 70.06 162 GLN A CA 1
ATOM 1271 C C . GLN A 1 162 ? 20.807 1.911 -17.905 1.00 70.06 162 GLN A C 1
ATOM 1273 O O . GLN A 1 162 ? 21.047 0.716 -18.099 1.00 70.06 162 GLN A O 1
ATOM 1278 N N . PRO A 1 163 ? 20.184 2.658 -18.840 1.00 69.56 163 PRO A N 1
ATOM 1279 C CA . PRO A 1 163 ? 19.811 2.095 -20.126 1.00 69.56 163 PRO A CA 1
ATOM 1280 C C . PRO A 1 163 ? 21.070 1.616 -20.866 1.00 69.56 163 PRO A C 1
ATOM 1282 O O . PRO A 1 163 ? 22.046 2.353 -21.004 1.00 69.56 163 PRO A O 1
ATOM 1285 N N . ASN A 1 164 ? 21.034 0.376 -21.357 1.00 73.12 164 ASN A N 1
ATOM 1286 C CA . ASN A 1 164 ? 22.086 -0.290 -22.144 1.00 73.12 164 ASN A CA 1
ATOM 1287 C C . ASN A 1 164 ? 23.379 -0.695 -21.405 1.00 73.12 164 ASN A C 1
ATOM 1289 O O . ASN A 1 164 ? 24.268 -1.253 -22.052 1.00 73.12 164 ASN A O 1
ATOM 1293 N N . SER A 1 165 ? 23.518 -0.461 -20.094 1.00 78.69 165 SER A N 1
ATOM 1294 C CA . SER A 1 165 ? 24.691 -0.944 -19.334 1.00 78.69 165 SER A CA 1
ATOM 1295 C C . SER A 1 165 ? 24.479 -2.307 -18.674 1.00 78.69 165 SER A C 1
ATOM 1297 O O . SER A 1 165 ? 25.460 -2.984 -18.380 1.00 78.69 165 SER A O 1
ATOM 1299 N N . ILE A 1 166 ? 23.222 -2.715 -18.483 1.00 79.50 166 ILE A N 1
ATOM 1300 C CA . ILE A 1 166 ? 22.834 -3.993 -17.878 1.00 79.50 166 ILE A CA 1
ATOM 1301 C C . ILE A 1 166 ? 22.504 -4.985 -18.993 1.00 79.50 166 ILE A C 1
ATOM 1303 O O . ILE A 1 166 ? 21.634 -4.727 -19.830 1.00 79.50 166 ILE A O 1
ATOM 1307 N N . LYS A 1 167 ? 23.214 -6.111 -19.024 1.00 82.00 167 LYS A N 1
ATOM 1308 C CA . LYS A 1 167 ? 23.087 -7.157 -20.043 1.00 82.00 167 LYS A CA 1
ATOM 1309 C C . LYS A 1 167 ? 22.296 -8.349 -19.519 1.00 82.00 167 LYS A C 1
ATOM 1311 O O . LYS A 1 167 ? 22.150 -8.566 -18.318 1.00 82.00 167 LYS A O 1
ATOM 1316 N N . LEU A 1 168 ? 21.810 -9.162 -20.457 1.00 81.75 168 LEU A N 1
ATOM 1317 C CA . LEU A 1 168 ? 21.304 -10.492 -20.131 1.00 81.75 168 LEU A CA 1
ATOM 1318 C C . LEU A 1 168 ? 22.374 -11.274 -19.366 1.00 81.75 168 LEU A C 1
ATOM 1320 O O . LEU A 1 168 ? 23.550 -11.226 -19.731 1.00 81.75 168 LEU A O 1
ATOM 1324 N N . ASN A 1 169 ? 21.939 -12.011 -18.346 1.00 81.94 169 ASN A N 1
ATOM 1325 C CA . ASN A 1 169 ? 22.784 -12.764 -17.412 1.00 81.94 169 ASN A CA 1
ATOM 1326 C C . ASN A 1 169 ? 23.603 -11.931 -16.409 1.00 81.94 169 ASN A C 1
ATOM 1328 O O . ASN A 1 169 ? 24.308 -12.528 -15.593 1.00 81.94 169 ASN A O 1
ATOM 1332 N N . ASP A 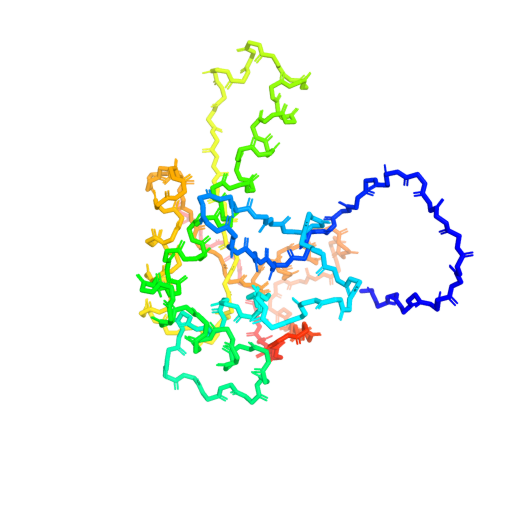1 170 ? 23.491 -10.598 -16.397 1.00 84.81 170 ASP A N 1
ATOM 1333 C CA . ASP A 1 170 ? 24.055 -9.809 -15.299 1.00 84.81 170 ASP A CA 1
ATOM 1334 C C . ASP A 1 170 ? 23.299 -10.088 -13.993 1.00 84.81 170 ASP A C 1
ATOM 1336 O O . ASP A 1 170 ? 22.105 -10.382 -13.977 1.00 84.81 170 ASP A O 1
ATOM 1340 N N . CYS A 1 171 ? 23.998 -10.001 -12.866 1.00 84.69 171 CYS A N 1
ATOM 1341 C CA . CYS A 1 171 ? 23.397 -10.173 -11.550 1.00 84.69 171 CYS A CA 1
ATOM 1342 C C . CYS A 1 171 ? 23.091 -8.802 -10.945 1.00 84.69 171 CYS A C 1
ATOM 1344 O O . CYS A 1 171 ? 24.005 -8.005 -10.721 1.00 84.69 171 CYS A O 1
ATOM 1346 N N . LEU A 1 172 ? 21.815 -8.531 -10.666 1.00 85.38 172 LEU A N 1
ATOM 1347 C CA . LEU A 1 172 ? 21.390 -7.336 -9.950 1.00 85.38 172 LEU A CA 1
ATOM 1348 C C . LEU A 1 172 ? 21.085 -7.694 -8.504 1.00 85.38 172 LEU A C 1
ATOM 1350 O O . LEU A 1 172 ? 20.337 -8.628 -8.218 1.00 85.38 172 LEU A O 1
ATOM 1354 N N . ILE A 1 173 ? 21.628 -6.889 -7.597 1.00 88.12 173 ILE A N 1
ATOM 1355 C CA . ILE A 1 173 ? 21.286 -6.926 -6.181 1.00 88.12 173 ILE A CA 1
ATOM 1356 C C . ILE A 1 173 ? 20.505 -5.658 -5.872 1.00 88.12 173 ILE A C 1
ATOM 1358 O O . ILE A 1 173 ? 21.028 -4.547 -5.993 1.00 88.12 173 ILE A O 1
ATOM 1362 N N . VAL A 1 174 ? 19.256 -5.831 -5.458 1.00 86.44 174 VAL A N 1
ATOM 1363 C CA . VAL A 1 174 ? 18.416 -4.744 -4.968 1.00 86.44 174 VAL A CA 1
ATOM 1364 C C . VAL A 1 174 ? 18.432 -4.771 -3.449 1.00 86.44 174 VAL A C 1
ATOM 1366 O O . VAL A 1 174 ? 18.021 -5.750 -2.830 1.00 86.44 174 VAL A O 1
ATOM 1369 N N . CYS A 1 175 ? 18.906 -3.676 -2.859 1.00 88.00 175 CYS A N 1
ATOM 1370 C CA . CYS A 1 175 ? 18.835 -3.429 -1.426 1.00 88.00 175 CYS A CA 1
ATOM 1371 C C . CYS A 1 175 ? 17.769 -2.360 -1.174 1.00 88.00 175 CYS A C 1
ATOM 1373 O O . CYS A 1 175 ? 18.003 -1.174 -1.427 1.00 88.00 175 CYS A O 1
ATOM 1375 N N . ASP A 1 176 ? 16.600 -2.787 -0.702 1.00 82.38 176 ASP A N 1
ATOM 1376 C CA . ASP A 1 176 ? 15.580 -1.876 -0.194 1.00 82.38 176 ASP A CA 1
ATOM 1377 C C . ASP A 1 176 ? 15.794 -1.700 1.309 1.00 82.38 176 ASP A C 1
ATOM 1379 O O . ASP A 1 176 ? 15.672 -2.652 2.076 1.00 82.38 176 ASP A O 1
ATOM 1383 N N . ALA A 1 177 ? 16.153 -0.485 1.719 1.00 82.00 177 ALA A N 1
ATOM 1384 C CA . ALA A 1 177 ? 16.374 -0.103 3.108 1.00 82.00 177 ALA A CA 1
ATOM 1385 C C . ALA A 1 177 ? 15.424 1.039 3.501 1.00 82.00 177 ALA A C 1
ATOM 1387 O O . ALA A 1 177 ? 15.847 2.155 3.823 1.00 82.00 177 ALA A O 1
ATOM 1388 N N . GLY A 1 178 ? 14.122 0.770 3.403 1.00 74.44 178 GLY A N 1
ATOM 1389 C CA . GLY A 1 178 ? 13.053 1.680 3.801 1.00 74.44 178 GLY A CA 1
ATOM 1390 C C . GLY A 1 178 ? 12.893 1.830 5.322 1.00 74.44 178 GLY A C 1
ATOM 1391 O O . GLY A 1 178 ? 13.542 1.168 6.126 1.00 74.44 178 GLY A O 1
ATOM 1392 N N . GLY A 1 179 ? 11.977 2.713 5.737 1.00 68.12 179 GLY A N 1
ATOM 1393 C CA . GLY A 1 179 ? 11.797 3.089 7.149 1.00 68.12 179 GLY A CA 1
ATOM 1394 C C . GLY A 1 179 ? 11.235 1.997 8.074 1.00 68.12 179 GLY A C 1
ATOM 1395 O O . GLY A 1 179 ? 11.337 2.133 9.288 1.00 68.12 179 GLY A O 1
ATOM 1396 N N . GLY A 1 180 ? 10.657 0.922 7.525 1.00 60.88 180 GLY A N 1
ATOM 1397 C CA . GLY A 1 180 ? 10.063 -0.175 8.303 1.00 60.88 180 GLY A CA 1
ATOM 1398 C C . GLY A 1 180 ? 10.466 -1.582 7.858 1.00 60.88 180 GLY A C 1
ATOM 1399 O O . GLY A 1 180 ? 10.047 -2.558 8.475 1.00 60.88 180 GLY A O 1
ATOM 1400 N N . THR A 1 181 ? 11.236 -1.728 6.779 1.00 58.81 181 THR A N 1
ATOM 1401 C CA . THR A 1 181 ? 11.614 -3.025 6.200 1.00 58.81 181 THR A CA 1
ATOM 1402 C C . THR A 1 181 ? 12.956 -2.883 5.491 1.00 58.81 181 THR A C 1
ATOM 1404 O O . THR A 1 181 ? 13.179 -1.891 4.801 1.00 58.81 181 THR A O 1
ATOM 1407 N N . VAL A 1 182 ? 13.840 -3.867 5.678 1.00 67.44 182 VAL A N 1
ATOM 1408 C CA . VAL A 1 182 ? 15.086 -4.001 4.917 1.00 67.44 182 VAL A CA 1
ATOM 1409 C C . VAL A 1 182 ? 15.050 -5.348 4.205 1.00 67.44 182 VAL A C 1
ATOM 1411 O O . VAL A 1 182 ? 14.939 -6.377 4.872 1.00 67.44 182 VAL A O 1
ATOM 1414 N N . VAL A 1 183 ? 15.114 -5.353 2.874 1.00 68.69 183 VAL A N 1
ATOM 1415 C CA . VAL A 1 183 ? 15.098 -6.572 2.049 1.00 68.69 183 VAL A CA 1
ATOM 1416 C C . VAL A 1 183 ? 16.236 -6.512 1.036 1.00 68.69 183 VAL A C 1
ATOM 1418 O O . VAL A 1 183 ? 16.421 -5.509 0.350 1.00 68.69 183 VAL A O 1
ATOM 1421 N N . SER A 1 184 ? 16.988 -7.610 0.942 1.00 58.91 184 SER A N 1
ATOM 1422 C CA . SER A 1 184 ? 17.960 -7.846 -0.126 1.00 58.91 184 SER A CA 1
ATOM 1423 C C . SER A 1 184 ? 17.404 -8.9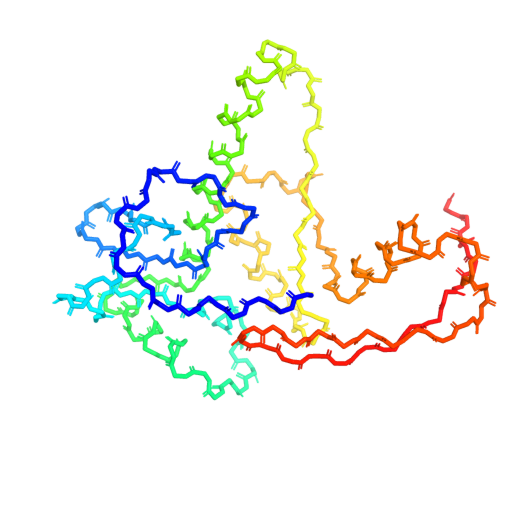08 -1.067 1.00 58.91 184 SER A C 1
ATOM 1425 O O . SER A 1 184 ? 16.970 -9.968 -0.611 1.00 58.91 184 SER A O 1
ATOM 1427 N N . TYR A 1 185 ? 17.394 -8.617 -2.362 1.00 70.75 185 TYR A N 1
ATOM 1428 C CA . TYR A 1 185 ? 16.900 -9.510 -3.405 1.00 70.75 185 TYR A CA 1
ATOM 1429 C C . TYR A 1 185 ? 17.899 -9.553 -4.557 1.00 70.75 185 TYR A C 1
ATOM 1431 O O . TYR A 1 185 ? 18.393 -8.515 -4.999 1.00 70.75 185 TYR A O 1
ATOM 1439 N N . THR A 1 186 ? 18.176 -10.759 -5.042 1.00 70.56 186 THR A N 1
ATOM 1440 C CA . THR A 1 186 ? 19.080 -10.996 -6.165 1.00 70.56 186 THR A CA 1
ATOM 1441 C C . THR A 1 186 ? 18.267 -11.482 -7.353 1.00 70.56 186 THR A C 1
ATOM 1443 O O . THR A 1 186 ? 17.561 -12.484 -7.235 1.00 70.56 186 THR A O 1
ATOM 1446 N N . CYS A 1 187 ? 18.392 -10.815 -8.499 1.00 75.44 187 CYS A N 1
ATOM 1447 C CA . CYS A 1 187 ? 17.818 -11.290 -9.753 1.00 75.44 187 CYS A CA 1
ATOM 1448 C C . CYS A 1 187 ? 18.829 -11.297 -10.890 1.00 75.44 187 CYS A C 1
ATOM 1450 O O . CYS A 1 187 ? 19.815 -10.561 -10.907 1.00 75.44 187 CYS A O 1
ATOM 1452 N N . THR A 1 188 ? 18.536 -12.144 -11.867 1.00 73.81 188 THR A N 1
ATOM 1453 C CA . THR A 1 188 ? 19.273 -12.241 -13.119 1.00 73.81 188 THR A CA 1
ATOM 1454 C C . THR A 1 188 ? 18.278 -11.977 -14.242 1.00 73.81 188 THR A C 1
ATOM 1456 O O . THR A 1 188 ? 17.332 -12.757 -14.376 1.00 73.81 188 THR A O 1
ATOM 1459 N N . PRO A 1 189 ? 18.428 -10.901 -15.037 1.00 69.25 189 PRO A N 1
ATOM 1460 C CA . PRO A 1 189 ? 17.590 -10.665 -16.197 1.00 69.25 189 PRO A CA 1
ATOM 1461 C C . PRO A 1 189 ? 17.771 -11.820 -17.175 1.00 69.25 189 PRO A C 1
ATOM 1463 O O . PRO A 1 189 ? 18.851 -12.027 -17.736 1.00 69.25 189 PRO A O 1
ATOM 1466 N N . GLN A 1 190 ? 16.703 -12.586 -17.351 1.00 65.81 190 GLN A N 1
ATOM 1467 C CA . GLN A 1 190 ? 16.589 -13.567 -18.417 1.00 65.81 190 GLN A CA 1
ATOM 1468 C C . GLN A 1 190 ? 15.875 -12.898 -19.594 1.00 65.81 190 GLN A C 1
ATOM 1470 O O . GLN A 1 190 ? 15.117 -11.945 -19.404 1.00 65.81 190 GLN A O 1
ATOM 1475 N N . GLY A 1 191 ? 16.153 -13.348 -20.819 1.00 49.78 191 GLY A N 1
ATOM 1476 C CA . GLY A 1 191 ? 15.448 -12.837 -21.996 1.00 49.78 191 GLY A CA 1
ATOM 1477 C C . GLY A 1 191 ? 13.937 -12.979 -21.811 1.00 49.78 191 GLY A C 1
ATOM 1478 O O . GLY A 1 191 ? 13.496 -13.916 -21.145 1.00 49.78 191 GLY A O 1
ATOM 1479 N N . LEU A 1 192 ? 13.152 -12.052 -22.377 1.00 44.47 192 LEU A N 1
ATOM 1480 C CA . LEU A 1 192 ? 11.694 -12.185 -22.398 1.00 44.47 192 LEU A CA 1
ATOM 1481 C C . LEU A 1 192 ? 11.350 -13.582 -22.933 1.00 44.47 192 LEU A C 1
ATOM 1483 O O . LEU A 1 192 ? 11.615 -13.879 -24.098 1.00 44.47 192 LEU A O 1
ATOM 1487 N N . MET A 1 193 ? 10.745 -14.426 -22.096 1.00 31.73 193 MET A N 1
ATOM 1488 C CA . MET A 1 193 ? 9.898 -15.495 -22.605 1.00 31.73 193 MET A CA 1
ATOM 1489 C C . MET A 1 193 ? 8.785 -14.777 -23.365 1.00 31.73 193 MET A C 1
ATOM 1491 O O . MET A 1 193 ? 7.979 -14.069 -22.764 1.00 31.73 193 MET A O 1
ATOM 1495 N N . SER A 1 194 ? 8.815 -14.875 -24.689 1.00 28.78 194 SER A N 1
ATOM 1496 C CA . SER A 1 194 ? 7.703 -14.487 -25.547 1.00 28.78 194 SER A CA 1
ATOM 1497 C C . SER A 1 194 ? 6.448 -15.199 -25.043 1.00 28.78 194 SER A C 1
ATOM 1499 O O . SER A 1 194 ? 6.377 -16.427 -25.119 1.00 28.78 194 SER A O 1
ATOM 1501 N N . VAL A 1 195 ? 5.531 -14.423 -24.462 1.00 33.53 195 VAL A N 1
ATOM 1502 C CA . VAL A 1 195 ? 4.135 -14.819 -24.236 1.00 33.53 195 VAL A CA 1
ATOM 1503 C C . VAL A 1 195 ? 3.380 -14.832 -25.554 1.00 33.53 195 VAL A C 1
ATOM 1505 O O . VAL A 1 195 ? 3.693 -13.977 -26.416 1.00 33.53 195 VAL A O 1
#

pLDDT: mean 82.07, std 19.25, range [20.12, 98.44]